Protein AF-A0A1B9LY28-F1 (afdb_monomer_lite)

Secondary structure (DSSP, 8-state):
-HHHHHHHHHHHHHHHHHHHHHHHHHTSGGGGSEE--SSEEGGGTGGGEEEETTEEEE-TTPPPPEEPPHHHHH---BT--S-B--SEEEEEEEEEETTEEEEEEEEEEE-GGG-EEEEEEEEEE-TT--EEEEEEEEEEE-SSEEEEEEEEE-TTSEEEEEEEEEE----TTS-------EEEEEEEEE-TTS-EEEEP-

pLDDT: mean 87.74, std 13.14, range [45.84, 98.62]

Foldseek 3Di:
DVVVVVVVVVVVVVVVVVVVVVVVVLVVPCVQEAEDADWDKPVVVPQQWDADPVGIDGHPPFGDKDFDDPQRQPADAAPCPQWHFDRIWTWYHWYDDLNKIKTKIWGQIQGPPRWTKTWIKIWIADPVRDTDHMHTQWIFTDDQKTKTWIWIQGNQQKIKIKIWIAGDDDPPPDDPPDRDIDIDIWMWGQDSSRDTHTDDD

Radius of gyration: 21.8 Å; chains: 1; bounding box: 73×35×61 Å

Sequence (201 aa):
MKFFERFIIICLLSLFNVTIAFSGNLNSDLRYYHQIKLPYSSNEMEKYYYWGEYGLYLSSNMPFPMRFSNKEFSFKPKLFEYLTKTTFYFPHCYFYHKDILYKGIIQMAIGENDEKVFTFQLNSYDHQKNLIDAILLYQIKGGEISYWNDFVIKTDGKILIKQYQKQNLFDPDEDPKDNKVYTTEIKYQMSSSGIFNQIKD

Structure (mmCIF, N/CA/C/O backbone):
data_AF-A0A1B9LY28-F1
#
_entry.id   AF-A0A1B9LY28-F1
#
loop_
_atom_site.group_PDB
_atom_site.id
_atom_site.type_symbol
_atom_site.label_atom_id
_atom_site.label_alt_id
_atom_site.label_comp_id
_atom_site.label_asym_id
_atom_site.label_entity_id
_atom_site.label_seq_id
_atom_site.pdbx_PDB_ins_code
_atom_site.Cartn_x
_atom_site.Cartn_y
_atom_site.Cartn_z
_atom_site.occupancy
_atom_site.B_iso_or_equiv
_atom_site.auth_seq_id
_atom_site.auth_comp_id
_atom_site.auth_asym_id
_atom_site.auth_atom_id
_atom_site.pdbx_PDB_model_num
ATOM 1 N N . MET A 1 1 ? -45.592 22.943 32.203 1.00 61.28 1 MET A N 1
ATOM 2 C CA . MET A 1 1 ? -44.592 21.879 32.465 1.00 61.28 1 MET A CA 1
ATOM 3 C C . MET A 1 1 ? -44.697 20.699 31.501 1.00 61.28 1 MET A C 1
ATOM 5 O O . MET A 1 1 ? -43.764 20.524 30.734 1.00 61.28 1 MET A O 1
ATOM 9 N N . LYS A 1 2 ? -45.825 19.971 31.422 1.00 63.44 2 LYS A N 1
ATOM 10 C CA . LYS A 1 2 ? -45.964 18.759 30.573 1.00 63.44 2 LYS A CA 1
ATOM 11 C C . LYS A 1 2 ? -45.603 18.918 29.084 1.00 63.44 2 LYS A C 1
ATOM 13 O O . LYS A 1 2 ? -45.128 17.976 28.462 1.00 63.44 2 LYS A O 1
ATOM 18 N N . PHE A 1 3 ? -45.842 20.092 28.496 1.00 67.38 3 PHE A N 1
ATOM 19 C CA . PHE A 1 3 ? -45.532 20.348 27.082 1.00 67.38 3 PHE A CA 1
ATOM 20 C C . PHE A 1 3 ? -44.023 20.498 26.829 1.00 67.38 3 PHE A C 1
ATOM 22 O O . PHE A 1 3 ? -43.515 20.038 25.813 1.00 67.38 3 PHE A O 1
ATOM 29 N N . PHE A 1 4 ? -43.305 21.087 27.789 1.00 72.69 4 PHE A N 1
ATOM 30 C CA . PHE A 1 4 ? -41.861 21.304 27.712 1.00 72.69 4 PHE A CA 1
ATOM 31 C C . PHE A 1 4 ? -41.098 19.985 27.902 1.00 72.69 4 PHE A C 1
ATOM 33 O O . PHE A 1 4 ? -40.178 19.689 27.150 1.00 72.69 4 PHE A O 1
ATOM 40 N N . GLU A 1 5 ? -41.557 19.133 28.825 1.00 73.25 5 GLU A N 1
ATOM 41 C CA . GLU A 1 5 ? -41.028 17.773 29.012 1.00 73.25 5 GLU A CA 1
ATOM 42 C C . GLU A 1 5 ? -41.210 16.909 27.757 1.00 73.25 5 GLU A C 1
ATOM 44 O O . GLU A 1 5 ? -40.270 16.252 27.316 1.00 73.25 5 GLU A O 1
ATOM 49 N N . ARG A 1 6 ? -42.392 16.954 27.122 1.00 79.62 6 ARG A N 1
ATOM 50 C CA . ARG A 1 6 ? -42.641 16.236 25.860 1.00 79.62 6 ARG A CA 1
ATOM 51 C C . ARG A 1 6 ? -41.752 16.737 24.722 1.00 79.62 6 ARG A C 1
ATOM 53 O O . ARG A 1 6 ? -41.260 15.922 23.950 1.00 79.62 6 ARG A O 1
ATOM 60 N N . PHE A 1 7 ? -41.516 18.045 24.639 1.00 80.81 7 PHE A N 1
ATOM 61 C CA . PHE A 1 7 ? -40.622 18.628 23.638 1.00 80.81 7 PHE A CA 1
ATOM 62 C C . PHE A 1 7 ? -39.165 18.182 23.842 1.00 80.81 7 PHE A C 1
ATOM 64 O O . PHE A 1 7 ? -38.515 17.763 22.889 1.00 80.81 7 PHE A O 1
ATOM 71 N N . ILE A 1 8 ? -38.678 18.171 25.089 1.00 81.06 8 ILE A N 1
ATOM 72 C CA . ILE A 1 8 ? -37.334 17.675 25.429 1.00 81.06 8 ILE A CA 1
ATOM 73 C C . ILE A 1 8 ? -37.185 16.191 25.070 1.00 81.06 8 ILE A C 1
ATOM 75 O O . ILE A 1 8 ? -36.178 15.809 24.476 1.00 81.06 8 ILE A O 1
ATOM 79 N N . ILE A 1 9 ? -38.188 15.361 25.374 1.00 81.25 9 ILE A N 1
ATOM 80 C CA . ILE A 1 9 ? -38.171 13.927 25.046 1.00 81.25 9 ILE A CA 1
ATOM 81 C C . ILE A 1 9 ? -38.099 13.710 23.528 1.00 81.25 9 ILE A C 1
ATOM 83 O O . ILE A 1 9 ? -37.310 12.888 23.067 1.00 81.25 9 ILE A O 1
ATOM 87 N N . ILE A 1 10 ? -38.866 14.470 22.739 1.00 79.88 10 ILE A N 1
ATOM 88 C CA . ILE A 1 10 ? -38.830 14.387 21.270 1.00 79.88 10 ILE A CA 1
ATOM 89 C C . ILE A 1 10 ? -37.458 14.820 20.734 1.00 79.88 10 ILE A C 1
ATOM 91 O O . ILE A 1 10 ? -36.888 14.122 19.894 1.00 79.88 10 ILE A O 1
ATOM 95 N N . CYS A 1 11 ? -36.888 15.913 21.252 1.00 77.25 11 CYS A N 1
ATOM 96 C CA . CYS A 1 11 ? -35.544 16.356 20.877 1.00 77.25 11 CYS A CA 1
ATOM 97 C C . CYS A 1 11 ? -34.485 15.292 21.200 1.00 77.25 11 CYS A C 1
ATOM 99 O O . CYS A 1 11 ? -33.679 14.958 20.333 1.00 77.25 11 CYS A O 1
ATOM 101 N N . LEU A 1 12 ? -34.520 14.691 22.392 1.00 79.06 12 LEU A N 1
ATOM 102 C CA . LEU A 1 12 ? -33.585 13.630 22.784 1.00 79.06 12 LEU A CA 1
ATOM 103 C C . LEU A 1 12 ? -33.724 12.378 21.907 1.00 79.06 12 LEU A C 1
ATOM 105 O O . LEU A 1 12 ? -32.714 11.843 21.457 1.00 79.06 12 LEU A O 1
ATOM 109 N N . LEU A 1 13 ? -34.951 11.947 21.596 1.00 78.56 13 LEU A N 1
ATOM 110 C CA . LEU A 1 13 ? -35.198 10.817 20.692 1.00 78.56 13 LEU A CA 1
ATOM 111 C C . LEU A 1 13 ? -34.712 11.104 19.264 1.00 78.56 13 LEU A C 1
ATOM 113 O O . LEU A 1 13 ? -34.155 10.221 18.611 1.00 78.56 13 LEU A O 1
ATOM 117 N N . SER A 1 14 ? -34.882 12.337 18.778 1.00 68.50 14 SER A N 1
ATOM 118 C CA . SER A 1 14 ? -34.379 12.742 17.461 1.00 68.50 14 SER A CA 1
ATOM 119 C C . SER A 1 14 ? -32.846 12.756 17.411 1.00 68.50 14 SER A C 1
ATOM 121 O O . SER A 1 14 ? -32.263 12.202 16.481 1.00 68.50 14 SER A O 1
ATOM 123 N N . LEU A 1 15 ? -32.184 13.278 18.449 1.00 69.88 15 LEU A N 1
ATOM 124 C CA . LEU A 1 15 ? -30.724 13.292 18.562 1.00 69.88 15 LEU A CA 1
ATOM 125 C C . LEU A 1 15 ? -30.155 11.872 18.658 1.00 69.88 15 LEU A C 1
ATOM 127 O O . LEU A 1 15 ? -29.172 11.558 17.986 1.00 69.88 15 LEU A O 1
ATOM 131 N N . PHE A 1 16 ? -30.807 10.988 19.418 1.00 66.62 16 PHE A N 1
ATOM 132 C CA . PHE A 1 16 ? -30.398 9.590 19.562 1.00 66.62 16 PHE A CA 1
ATOM 133 C C . PHE A 1 16 ? -30.484 8.825 18.232 1.00 66.62 16 PHE A C 1
ATOM 135 O O . PHE A 1 16 ? -29.536 8.138 17.848 1.00 66.62 16 PHE A O 1
ATOM 142 N N . ASN A 1 17 ? -31.564 9.018 17.466 1.00 64.19 17 ASN A N 1
ATOM 143 C CA . ASN A 1 17 ? -31.711 8.425 16.131 1.00 64.19 17 ASN A CA 1
ATOM 144 C C . ASN A 1 17 ? -30.660 8.938 15.139 1.00 64.19 17 ASN A C 1
ATOM 146 O O . ASN A 1 17 ? -30.119 8.152 14.361 1.00 64.19 17 ASN A O 1
ATOM 150 N N . VAL A 1 18 ? -30.314 10.227 15.196 1.00 59.41 18 VAL A N 1
ATOM 151 C CA . VAL A 1 18 ? -29.216 10.784 14.391 1.00 59.41 18 VAL A CA 1
ATOM 152 C C . VAL A 1 18 ? -27.888 10.125 14.774 1.00 59.41 18 VAL A C 1
ATOM 154 O O . VAL A 1 18 ? -27.130 9.724 13.894 1.00 59.41 18 VAL A O 1
ATOM 157 N N . THR A 1 19 ? -27.626 9.914 16.067 1.00 60.03 19 THR A N 1
ATOM 158 C CA . THR A 1 19 ? -26.370 9.285 16.519 1.00 60.03 19 THR A CA 1
ATOM 159 C C . THR A 1 19 ? -26.251 7.828 16.050 1.00 60.03 19 THR A C 1
ATOM 161 O O . THR A 1 19 ? -25.177 7.404 15.621 1.00 60.03 19 THR A O 1
ATOM 164 N N . ILE A 1 20 ? -27.356 7.072 16.067 1.00 60.53 20 ILE A N 1
ATOM 165 C CA . ILE A 1 20 ? -27.415 5.690 15.558 1.00 60.53 20 ILE A CA 1
ATOM 166 C C . ILE A 1 20 ? -27.247 5.649 14.034 1.00 60.53 20 ILE A C 1
ATOM 168 O O . ILE A 1 20 ? -26.517 4.804 13.518 1.00 60.53 20 ILE A O 1
ATOM 172 N N . ALA A 1 21 ? -27.872 6.570 13.299 1.00 52.84 21 ALA A N 1
ATOM 173 C CA . ALA A 1 21 ? -27.714 6.649 11.848 1.00 52.84 21 ALA A CA 1
ATOM 174 C C . ALA A 1 21 ? -26.257 6.953 11.449 1.00 52.84 21 ALA A C 1
ATOM 176 O O . ALA A 1 21 ? -25.726 6.328 10.529 1.00 52.84 21 ALA A O 1
ATOM 177 N N . PHE A 1 22 ? -25.576 7.843 12.179 1.00 51.44 22 PHE A N 1
ATOM 178 C CA . PHE A 1 22 ? -24.148 8.106 11.980 1.00 51.44 22 PHE A CA 1
ATOM 179 C C . PHE A 1 22 ? -23.269 6.895 12.343 1.00 51.44 22 PHE A C 1
ATOM 181 O O . PHE A 1 22 ? -22.340 6.582 11.597 1.00 51.44 22 PHE A O 1
ATOM 188 N N . SER A 1 23 ? -23.568 6.167 13.427 1.00 47.44 23 SER A N 1
ATOM 189 C CA . SER A 1 23 ? -22.780 4.987 13.827 1.00 47.44 23 SER A CA 1
ATOM 190 C C . SER A 1 23 ? -22.951 3.796 12.871 1.00 47.44 23 SER A C 1
ATOM 192 O O . SER A 1 23 ? -21.970 3.115 12.557 1.00 47.44 23 SER A O 1
ATOM 194 N N . GLY A 1 24 ? -24.158 3.591 12.330 1.00 46.00 24 GLY A N 1
ATOM 195 C CA . GLY A 1 24 ? -24.443 2.576 11.311 1.00 46.00 24 GLY A CA 1
ATOM 196 C C . GLY A 1 24 ? -23.741 2.852 9.978 1.00 46.00 24 GLY A C 1
ATOM 197 O O . GLY A 1 24 ? -23.232 1.928 9.341 1.00 46.00 24 GLY A O 1
ATOM 198 N N . ASN A 1 25 ? -23.623 4.125 9.590 1.00 49.53 25 ASN A N 1
ATOM 199 C CA . ASN A 1 25 ? -22.933 4.524 8.361 1.00 49.53 25 ASN A CA 1
ATOM 200 C C . ASN A 1 25 ? -21.408 4.310 8.454 1.00 49.53 25 ASN A C 1
ATOM 202 O O . ASN A 1 25 ? -20.761 3.954 7.474 1.00 49.53 25 ASN A O 1
ATOM 206 N N . LEU A 1 26 ? -20.828 4.407 9.653 1.00 45.84 26 LEU A N 1
ATOM 207 C CA . LEU A 1 26 ? -19.396 4.190 9.887 1.00 45.84 26 LEU A CA 1
ATOM 208 C C . LEU A 1 26 ? -18.958 2.727 9.683 1.00 45.84 26 LEU A C 1
ATOM 210 O O . LEU A 1 26 ? -17.798 2.485 9.350 1.00 45.84 26 LEU A O 1
ATOM 214 N N . ASN A 1 27 ? -19.816 1.724 9.915 1.00 52.06 27 ASN A N 1
ATOM 215 C CA . ASN A 1 27 ? -19.517 0.309 9.596 1.00 52.06 27 ASN A CA 1
ATOM 216 C C . ASN A 1 27 ? -19.742 -0.031 8.113 1.00 52.06 27 ASN A C 1
ATOM 218 O O . ASN A 1 27 ? -19.401 -1.134 7.688 1.00 52.06 27 ASN A O 1
ATOM 222 N N . SER A 1 28 ? -20.291 0.898 7.324 1.00 64.25 28 SER A N 1
ATOM 223 C CA . SER A 1 28 ? -20.685 0.627 5.944 1.00 64.25 28 SER A CA 1
ATOM 224 C C . SER A 1 28 ? -19.498 0.457 4.993 1.00 64.25 28 SER A C 1
ATOM 226 O O . SER A 1 28 ? -19.593 -0.355 4.082 1.00 64.25 28 SER A O 1
ATOM 228 N N . ASP A 1 29 ? -18.362 1.119 5.225 1.00 78.25 29 ASP A N 1
ATOM 229 C CA . ASP A 1 29 ? -17.259 1.110 4.253 1.00 78.25 29 ASP A CA 1
ATOM 230 C C . ASP A 1 29 ? -16.500 -0.217 4.181 1.00 78.25 29 ASP A C 1
ATOM 232 O O . ASP A 1 29 ? -15.981 -0.567 3.125 1.00 78.25 29 ASP A O 1
ATOM 236 N N . LEU A 1 30 ? -16.450 -0.997 5.269 1.00 88.88 30 LEU A N 1
ATOM 237 C CA . LEU A 1 30 ? -15.750 -2.290 5.262 1.00 88.88 30 LEU A CA 1
ATOM 238 C C . LEU A 1 30 ? -16.388 -3.304 4.307 1.00 88.88 30 LEU A C 1
ATOM 240 O O . LEU A 1 30 ? -15.700 -4.220 3.869 1.00 88.88 30 LEU A O 1
ATOM 244 N N . ARG A 1 31 ? -17.656 -3.115 3.915 1.00 90.12 31 ARG A N 1
ATOM 245 C CA . ARG A 1 31 ? -18.340 -3.990 2.949 1.00 90.12 31 ARG A CA 1
ATOM 246 C C . ARG A 1 31 ? -17.692 -3.994 1.563 1.00 90.12 31 ARG A C 1
ATOM 248 O O . ARG A 1 31 ? -17.945 -4.908 0.789 1.00 90.12 31 ARG A O 1
ATOM 255 N N . TYR A 1 32 ? -16.901 -2.968 1.246 1.00 91.38 32 TYR A N 1
ATOM 256 C CA . TYR A 1 32 ? -16.176 -2.871 -0.020 1.00 91.38 32 TYR A CA 1
ATOM 257 C C . TYR A 1 32 ? -14.801 -3.547 0.025 1.00 91.38 32 TYR A C 1
ATOM 259 O O . TYR A 1 32 ? -14.161 -3.676 -1.011 1.00 91.38 32 TYR A O 1
ATOM 267 N N . TYR A 1 33 ? -14.338 -3.973 1.203 1.00 94.81 33 TYR A N 1
ATOM 268 C CA . TYR A 1 33 ? -13.027 -4.585 1.393 1.00 94.81 33 TYR A CA 1
ATOM 269 C C . TYR A 1 33 ? -13.160 -6.083 1.665 1.00 94.81 33 TYR A C 1
ATOM 271 O O . TYR A 1 33 ? -14.097 -6.535 2.323 1.00 94.81 33 TYR A O 1
ATOM 279 N N . HIS A 1 34 ? -12.165 -6.858 1.241 1.00 94.69 34 HIS A N 1
ATOM 280 C CA . HIS A 1 34 ? -12.081 -8.268 1.599 1.00 94.69 34 HIS A CA 1
ATOM 281 C C . HIS A 1 34 ? -11.349 -8.463 2.935 1.00 94.69 34 HIS A C 1
ATOM 283 O O . HIS A 1 34 ? -10.231 -7.976 3.116 1.00 94.69 34 HIS A O 1
ATOM 289 N N . GLN A 1 35 ? -11.949 -9.192 3.877 1.00 96.75 35 GLN A N 1
ATOM 290 C CA . GLN A 1 35 ? -11.252 -9.536 5.114 1.00 96.75 35 GLN A CA 1
ATOM 291 C C . GLN A 1 35 ? -10.179 -10.587 4.840 1.00 96.75 35 GLN A C 1
ATOM 293 O O . GLN A 1 35 ? -10.484 -11.657 4.319 1.00 96.75 35 GLN A O 1
ATOM 298 N N . ILE A 1 36 ? -8.944 -10.322 5.257 1.00 97.56 36 ILE A N 1
ATOM 299 C CA . ILE A 1 36 ? -7.828 -11.261 5.101 1.00 97.56 36 ILE A CA 1
ATOM 300 C C . ILE A 1 36 ? -7.298 -11.745 6.452 1.00 97.56 36 ILE A C 1
ATOM 302 O O . ILE A 1 36 ? -7.553 -11.155 7.505 1.00 97.56 36 ILE A O 1
ATOM 306 N N . LYS A 1 37 ? -6.509 -12.819 6.406 1.00 96.94 37 LYS A N 1
ATOM 307 C CA . LYS A 1 37 ? -5.651 -13.262 7.509 1.00 96.94 37 LYS A CA 1
ATOM 308 C C . LYS A 1 37 ? -4.194 -12.995 7.143 1.00 96.94 37 LYS A C 1
ATOM 310 O O . LYS A 1 37 ? -3.841 -13.014 5.970 1.00 96.94 37 LYS A O 1
ATOM 315 N N . LEU A 1 38 ? -3.363 -12.762 8.154 1.00 97.31 38 LEU A N 1
ATOM 316 C CA . LEU A 1 38 ? -1.913 -12.695 7.986 1.00 97.31 38 LEU A CA 1
ATOM 317 C C . LEU A 1 38 ? -1.323 -14.122 8.006 1.00 97.31 38 LEU A C 1
ATOM 319 O O . LEU A 1 38 ? -1.867 -14.977 8.711 1.00 97.31 38 LEU A O 1
ATOM 323 N N . PRO A 1 39 ? -0.211 -14.391 7.298 1.00 98.12 39 PRO A N 1
ATOM 324 C CA . PRO A 1 39 ? 0.582 -13.443 6.519 1.00 98.12 39 PRO A CA 1
ATOM 325 C C . PRO A 1 39 ? -0.080 -13.039 5.195 1.00 98.12 39 PRO A C 1
ATOM 327 O O . PRO A 1 39 ? -0.930 -13.748 4.671 1.00 98.12 39 PRO A O 1
ATOM 330 N N . TYR A 1 40 ? 0.330 -11.891 4.663 1.00 98.31 40 TYR A N 1
ATOM 331 C CA . TYR A 1 40 ? -0.197 -11.325 3.421 1.00 98.31 40 TYR A CA 1
ATOM 332 C C . TYR A 1 40 ? 0.939 -10.718 2.589 1.00 98.31 40 TYR A C 1
ATOM 334 O O . TYR A 1 40 ? 1.861 -10.150 3.172 1.00 98.31 40 TYR A O 1
ATOM 342 N N . SER A 1 41 ? 0.913 -10.849 1.258 1.00 98.06 41 SER A N 1
ATOM 343 C CA . SER A 1 41 ? 2.084 -10.545 0.413 1.00 98.06 41 SER A CA 1
ATOM 344 C C . SER A 1 41 ? 1.756 -9.907 -0.938 1.00 98.06 41 SER A C 1
ATOM 346 O O . SER A 1 41 ? 0.590 -9.856 -1.338 1.00 98.06 41 SER A O 1
ATOM 348 N N . SER A 1 42 ? 2.798 -9.445 -1.637 1.00 97.12 42 SER A N 1
ATOM 349 C CA . SER A 1 42 ? 2.719 -8.849 -2.977 1.00 97.12 42 SER A CA 1
ATOM 350 C C . SER A 1 42 ? 2.125 -9.767 -4.043 1.00 97.12 42 SER A C 1
ATOM 352 O O . SER A 1 42 ? 1.504 -9.249 -4.966 1.00 97.12 42 SER A O 1
ATOM 354 N N . ASN A 1 43 ? 2.203 -11.093 -3.894 1.00 96.31 43 ASN A N 1
ATOM 355 C CA . ASN A 1 43 ? 1.635 -12.049 -4.858 1.00 96.31 43 ASN A CA 1
ATOM 356 C C . ASN A 1 43 ? 0.133 -11.817 -5.112 1.00 96.31 43 ASN A C 1
ATOM 358 O O . ASN A 1 43 ? -0.386 -12.085 -6.190 1.00 96.31 43 ASN A O 1
ATOM 362 N N . GLU A 1 44 ? -0.581 -11.269 -4.127 1.00 95.50 44 GLU A N 1
ATOM 363 C CA . GLU A 1 44 ? -2.008 -10.958 -4.244 1.00 95.50 44 GLU A CA 1
ATOM 364 C C . GLU A 1 44 ? -2.301 -9.769 -5.173 1.00 95.50 44 GLU A C 1
ATOM 366 O O . GLU A 1 44 ? -3.457 -9.551 -5.547 1.00 95.50 44 GLU A O 1
ATOM 371 N N . MET A 1 45 ? -1.274 -8.988 -5.525 1.00 95.38 45 MET A N 1
ATOM 372 C CA . MET A 1 45 ? -1.374 -7.787 -6.357 1.00 95.38 45 MET A CA 1
ATOM 373 C C . MET A 1 45 ? -1.275 -8.076 -7.853 1.00 95.38 45 MET A C 1
ATOM 375 O O . MET A 1 45 ? -1.854 -7.331 -8.639 1.00 95.38 45 MET A O 1
ATOM 379 N N . GLU A 1 46 ? -0.583 -9.143 -8.255 1.00 92.00 46 GLU A N 1
ATOM 380 C CA . GLU A 1 46 ? -0.224 -9.410 -9.660 1.00 92.00 46 GLU A CA 1
ATOM 381 C C . GLU A 1 46 ? -1.435 -9.491 -10.594 1.00 92.00 46 GLU A C 1
ATOM 383 O O . GLU A 1 46 ? -1.379 -9.068 -11.742 1.00 92.00 46 GLU A O 1
ATOM 388 N N . LYS A 1 47 ? -2.577 -9.961 -10.086 1.00 94.06 47 LYS A N 1
ATOM 389 C CA . LYS A 1 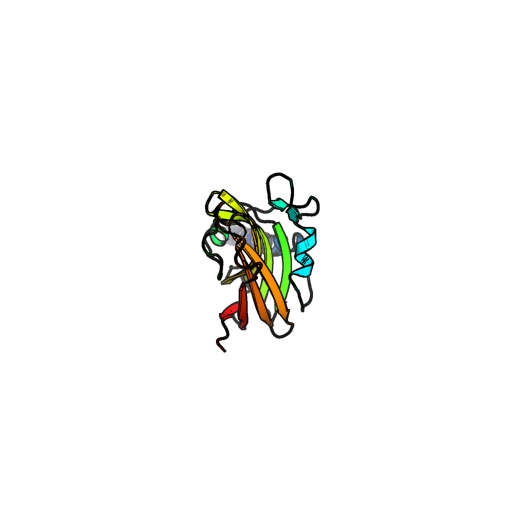47 ? -3.817 -10.069 -10.865 1.00 94.06 47 LYS A CA 1
ATOM 390 C C . LYS A 1 47 ? -4.457 -8.722 -11.219 1.00 94.06 47 LYS A C 1
ATOM 392 O O . LYS A 1 47 ? -5.362 -8.702 -12.052 1.00 94.06 47 LYS A O 1
ATOM 397 N N . TYR A 1 48 ? -4.060 -7.629 -10.568 1.00 96.00 48 TYR A N 1
ATOM 398 C CA . TYR A 1 48 ? -4.748 -6.334 -10.628 1.00 96.00 48 TYR A CA 1
ATOM 399 C C . TYR A 1 48 ? -4.139 -5.331 -11.606 1.00 96.00 48 TYR A C 1
ATOM 401 O O . TYR A 1 48 ? -4.707 -4.255 -11.811 1.00 96.00 48 TYR A O 1
ATOM 409 N N . TYR A 1 49 ? -3.028 -5.675 -12.246 1.00 95.31 49 TYR A N 1
ATOM 410 C CA . TYR A 1 49 ? -2.416 -4.849 -13.276 1.00 95.31 49 TYR A CA 1
ATOM 411 C C . TYR A 1 49 ? -1.919 -5.704 -14.436 1.00 95.31 49 TYR A C 1
ATOM 413 O O . TYR A 1 49 ? -1.779 -6.918 -14.325 1.00 95.31 49 TYR A O 1
ATOM 421 N N . TYR A 1 50 ? -1.659 -5.057 -15.564 1.00 94.88 50 TYR A N 1
ATOM 422 C CA . TYR A 1 50 ? -0.976 -5.673 -16.694 1.00 94.88 50 TYR A CA 1
ATOM 423 C C . TYR A 1 50 ? -0.215 -4.616 -17.495 1.00 94.88 50 TYR A C 1
ATOM 425 O O . TYR A 1 50 ? -0.532 -3.423 -17.446 1.00 94.88 50 TYR A O 1
ATOM 433 N N . TRP A 1 51 ? 0.787 -5.072 -18.242 1.00 92.69 51 TRP A N 1
ATOM 434 C CA . TRP A 1 51 ? 1.531 -4.258 -19.196 1.00 92.69 51 TRP A CA 1
ATOM 435 C C . TRP A 1 51 ? 0.868 -4.350 -20.569 1.00 92.69 51 TRP A C 1
ATOM 437 O O . TRP A 1 51 ? 0.730 -5.440 -21.123 1.00 92.69 51 TRP A O 1
ATOM 447 N N . GLY A 1 52 ? 0.420 -3.212 -21.090 1.00 90.06 52 GLY A N 1
ATOM 448 C CA . GLY A 1 52 ? -0.085 -3.064 -22.451 1.00 90.06 52 GLY A CA 1
ATOM 449 C C . GLY A 1 52 ? 0.906 -2.312 -23.339 1.00 90.06 52 GLY A C 1
ATOM 450 O O . GLY A 1 52 ? 1.983 -1.920 -22.896 1.00 90.06 52 GLY A O 1
ATOM 451 N N . GLU A 1 53 ? 0.507 -2.065 -24.587 1.00 86.88 53 GLU A N 1
ATOM 452 C CA . GLU A 1 53 ? 1.329 -1.367 -25.589 1.00 86.88 53 GLU A CA 1
ATOM 453 C C . GLU A 1 53 ? 1.807 0.015 -25.114 1.00 86.88 53 GLU A C 1
ATOM 455 O O . GLU A 1 53 ? 2.960 0.371 -25.332 1.00 86.88 53 GLU A O 1
ATOM 460 N N . TYR A 1 54 ? 0.956 0.763 -24.398 1.00 83.62 54 TYR A N 1
ATOM 461 C CA . TYR A 1 54 ? 1.276 2.108 -23.897 1.00 83.62 54 TYR A CA 1
ATOM 462 C C . TYR A 1 54 ? 1.498 2.156 -22.378 1.00 83.62 54 TYR A C 1
ATOM 464 O O . TYR A 1 54 ? 1.194 3.156 -21.722 1.00 83.62 54 TYR A O 1
ATOM 472 N N . GLY A 1 55 ? 2.007 1.066 -21.799 1.00 87.69 55 GLY A N 1
ATOM 473 C CA . GLY A 1 55 ? 2.473 1.030 -20.412 1.00 87.69 55 GLY A CA 1
ATOM 474 C C . GLY A 1 55 ? 1.553 0.278 -19.455 1.00 87.69 55 GLY A C 1
ATOM 475 O O . GLY A 1 55 ? 0.996 -0.765 -19.792 1.00 87.69 55 GLY A O 1
ATOM 476 N N . LEU A 1 56 ? 1.454 0.769 -18.220 1.00 93.50 56 LEU A N 1
ATOM 477 C CA . LEU A 1 56 ? 0.804 0.064 -17.118 1.00 93.50 56 LEU A CA 1
ATOM 478 C C . LEU A 1 56 ? -0.697 0.367 -17.040 1.00 93.50 56 LEU A C 1
ATOM 480 O O . LEU A 1 56 ? -1.123 1.527 -17.081 1.00 93.50 56 LEU A O 1
ATOM 484 N N . TYR A 1 57 ? -1.503 -0.679 -16.869 1.00 93.38 57 TYR A N 1
ATOM 485 C CA . TYR A 1 57 ? -2.958 -0.584 -16.784 1.00 93.38 57 TYR A CA 1
ATOM 486 C C . TYR A 1 57 ? -3.511 -1.362 -15.599 1.00 93.38 57 TYR A C 1
ATOM 488 O O . TYR A 1 57 ? -2.910 -2.321 -15.122 1.00 93.38 57 TYR A O 1
ATOM 496 N N . LEU A 1 58 ? -4.695 -0.946 -15.150 1.00 94.19 58 LEU A N 1
ATOM 497 C CA . LEU A 1 58 ? -5.491 -1.688 -14.182 1.00 94.19 58 LEU A CA 1
ATOM 498 C C . LEU A 1 58 ? -6.241 -2.824 -14.873 1.00 94.19 58 LEU A C 1
ATOM 500 O O . LEU A 1 58 ? -6.822 -2.637 -15.943 1.00 94.19 58 LEU A O 1
ATOM 504 N N . SER A 1 59 ? -6.253 -3.986 -14.233 1.00 93.50 59 SER A N 1
ATOM 505 C CA . SER A 1 59 ? -6.999 -5.155 -14.690 1.00 93.50 59 SER A CA 1
ATOM 506 C C . SER A 1 59 ? -8.513 -4.958 -14.542 1.00 93.50 59 SER A C 1
ATOM 508 O O . SER A 1 59 ? -8.994 -4.161 -13.735 1.00 93.50 59 SER A O 1
ATOM 510 N N . SER A 1 60 ? -9.293 -5.707 -15.318 1.00 90.19 60 SER A N 1
ATOM 511 C CA . SER A 1 60 ? -10.762 -5.665 -15.277 1.00 90.19 60 SER A CA 1
ATOM 512 C C . SER A 1 60 ? -11.358 -6.277 -14.004 1.00 90.19 60 SER A C 1
ATOM 514 O O . SER A 1 60 ? -12.534 -6.073 -13.720 1.00 90.19 60 SER A O 1
ATOM 516 N N . ASN A 1 61 ? -10.557 -7.003 -13.222 1.00 88.62 61 ASN A N 1
ATOM 517 C CA . ASN A 1 61 ? -10.955 -7.608 -11.948 1.00 88.62 61 ASN A CA 1
ATOM 518 C C . ASN A 1 61 ? -10.839 -6.656 -10.743 1.00 88.62 61 ASN A C 1
ATOM 520 O O . ASN A 1 61 ? -10.992 -7.096 -9.602 1.00 88.62 61 ASN A O 1
ATOM 524 N N . MET A 1 62 ? -10.544 -5.376 -10.978 1.00 90.88 62 MET A N 1
ATOM 525 C CA . MET A 1 62 ? -10.462 -4.378 -9.919 1.00 90.88 62 MET A CA 1
ATOM 526 C C . MET A 1 62 ? -11.812 -4.202 -9.203 1.00 90.88 62 MET A C 1
ATOM 528 O O . MET A 1 62 ? -12.868 -4.257 -9.840 1.00 90.88 62 MET A O 1
ATOM 532 N N . PRO A 1 63 ? -11.801 -3.956 -7.882 1.00 90.06 63 PRO A N 1
ATOM 533 C CA . PRO A 1 63 ? -13.018 -3.665 -7.134 1.00 90.06 63 PRO A CA 1
ATOM 534 C C . PRO A 1 63 ? -13.626 -2.322 -7.568 1.00 90.06 63 PRO A C 1
ATOM 536 O O . PRO A 1 63 ? -13.038 -1.565 -8.338 1.00 90.06 63 PRO A O 1
ATOM 539 N N . PHE A 1 64 ? -14.824 -1.998 -7.082 1.00 90.88 64 PHE A N 1
ATOM 540 C CA . PHE A 1 64 ? -15.440 -0.710 -7.402 1.00 90.88 64 PHE A CA 1
ATOM 541 C C . PHE A 1 64 ? -14.616 0.449 -6.803 1.00 90.88 64 PHE A C 1
ATOM 543 O O . PHE A 1 64 ? -14.302 0.404 -5.608 1.00 90.88 64 PHE A O 1
ATOM 550 N N . PRO A 1 65 ? -14.261 1.489 -7.583 1.00 94.31 65 PRO A N 1
ATOM 551 C CA . PRO A 1 65 ? -13.457 2.592 -7.075 1.00 94.31 65 PRO A CA 1
ATOM 552 C C . PRO A 1 65 ? -14.239 3.446 -6.074 1.00 94.31 65 PRO A C 1
ATOM 554 O O . PRO A 1 65 ? -15.404 3.787 -6.276 1.00 94.31 65 PRO A O 1
ATOM 557 N N . MET A 1 66 ? -13.560 3.862 -5.012 1.00 93.69 66 MET A N 1
ATOM 558 C CA . MET A 1 66 ? -14.045 4.826 -4.031 1.00 93.69 66 MET A CA 1
ATOM 559 C C . MET A 1 66 ? -13.260 6.131 -4.133 1.00 93.69 66 MET A C 1
ATOM 561 O O . MET A 1 66 ? -12.131 6.174 -4.620 1.00 93.69 66 MET A O 1
ATOM 565 N N . ARG A 1 67 ? -13.867 7.223 -3.669 1.00 92.69 67 ARG A N 1
ATOM 566 C CA . ARG A 1 67 ? -13.220 8.534 -3.601 1.00 92.69 67 ARG A CA 1
ATOM 567 C C . ARG A 1 67 ? -12.586 8.726 -2.231 1.00 92.69 67 ARG A C 1
ATOM 569 O O . ARG A 1 67 ? -13.210 8.412 -1.220 1.00 92.69 67 ARG A O 1
ATOM 576 N N . PHE A 1 68 ? -11.385 9.293 -2.191 1.00 90.25 68 PHE A N 1
ATOM 577 C CA . PHE A 1 68 ? -10.804 9.729 -0.925 1.00 90.25 68 PHE A CA 1
ATOM 578 C C . PHE A 1 68 ? -11.649 10.810 -0.255 1.00 90.25 68 PHE A C 1
ATOM 580 O O . PHE A 1 68 ? -12.116 11.748 -0.907 1.00 90.25 68 PHE A O 1
ATOM 587 N N . SER A 1 69 ? -11.766 10.731 1.070 1.00 89.69 69 SER A N 1
ATOM 588 C CA . SER A 1 69 ? -12.099 11.916 1.857 1.00 89.69 69 SER A CA 1
ATOM 589 C C . SER A 1 69 ? -10.952 12.934 1.788 1.00 89.69 69 SER A C 1
ATOM 591 O O . SER A 1 69 ? -9.795 12.567 1.584 1.00 89.69 69 SER A O 1
ATOM 593 N N . ASN A 1 70 ? -11.238 14.219 2.021 1.00 87.81 70 ASN A N 1
ATOM 594 C CA . ASN A 1 70 ? -10.196 15.257 2.022 1.00 87.81 70 ASN A CA 1
ATOM 595 C C . ASN A 1 70 ? -9.061 14.941 3.014 1.00 87.81 70 ASN A C 1
ATOM 597 O O . ASN A 1 70 ? -7.895 15.174 2.715 1.00 87.81 70 ASN A O 1
ATOM 601 N N . LYS A 1 71 ? -9.394 14.369 4.181 1.00 86.94 71 LYS A N 1
ATOM 602 C CA . LYS A 1 71 ? -8.414 13.990 5.208 1.00 86.94 71 LYS A CA 1
ATOM 603 C C . LYS A 1 71 ? -7.497 12.859 4.731 1.00 86.94 71 LYS A C 1
ATOM 605 O O . LYS A 1 71 ? -6.286 12.952 4.900 1.00 86.94 71 LYS A O 1
ATOM 610 N N . GLU A 1 72 ? -8.054 11.814 4.120 1.00 89.81 72 GLU A N 1
ATOM 611 C CA . GLU A 1 72 ? -7.266 10.687 3.595 1.00 89.81 72 GLU A CA 1
ATOM 612 C C . GLU A 1 72 ? -6.443 11.076 2.364 1.00 89.81 72 GLU A C 1
ATOM 614 O O . GLU A 1 72 ? -5.314 10.606 2.197 1.00 89.81 72 GLU A O 1
ATOM 619 N N . PHE A 1 73 ? -6.982 11.955 1.514 1.00 90.50 73 PHE A N 1
ATOM 620 C CA . PHE A 1 73 ? -6.276 12.451 0.337 1.00 90.50 73 PHE A CA 1
ATOM 621 C C . PHE A 1 73 ? -5.001 13.200 0.744 1.00 90.50 73 PHE A C 1
ATOM 623 O O . PHE A 1 73 ? -3.915 12.847 0.281 1.00 90.50 73 PHE A O 1
ATOM 630 N N . SER A 1 74 ? -5.110 14.137 1.691 1.00 89.69 74 SER A N 1
ATOM 631 C CA . SER A 1 74 ? -3.989 14.960 2.167 1.00 89.69 74 SER A CA 1
ATOM 632 C C . SER A 1 74 ? -2.945 14.207 3.000 1.00 89.69 74 SER A C 1
ATOM 634 O O . SER A 1 74 ? -1.853 14.725 3.223 1.00 89.69 74 SER A O 1
ATOM 636 N N . PHE A 1 75 ? -3.247 13.001 3.486 1.00 91.62 75 PHE A N 1
ATOM 637 C CA . PHE A 1 75 ? -2.314 12.234 4.311 1.00 91.62 75 PHE A CA 1
ATOM 638 C C . PHE A 1 75 ? -1.156 11.681 3.469 1.00 91.62 75 PHE A C 1
ATOM 640 O O . PHE A 1 75 ? -1.391 10.838 2.607 1.00 91.62 75 PHE A O 1
ATOM 647 N N . LYS A 1 76 ? 0.096 12.088 3.707 1.00 92.19 76 LYS A N 1
ATOM 648 C CA . LYS A 1 76 ? 1.250 11.568 2.951 1.00 92.19 76 LYS A CA 1
ATOM 649 C C . LYS A 1 76 ? 1.704 10.206 3.507 1.00 92.19 76 LYS A C 1
ATOM 651 O O . LYS A 1 76 ? 2.173 10.167 4.643 1.00 92.19 76 LYS A O 1
ATOM 656 N N . PRO A 1 77 ? 1.597 9.101 2.746 1.00 95.06 77 PRO A N 1
ATOM 657 C CA . PRO A 1 77 ? 2.067 7.800 3.208 1.00 95.06 77 PRO A CA 1
ATOM 658 C C . PRO A 1 77 ? 3.596 7.753 3.284 1.00 95.06 77 PRO A C 1
ATOM 660 O O . PRO A 1 77 ? 4.300 8.408 2.512 1.00 95.06 77 PRO A O 1
ATOM 663 N N . LYS A 1 78 ? 4.119 6.922 4.182 1.00 96.75 78 LYS A N 1
ATOM 664 C CA . LYS A 1 78 ? 5.538 6.552 4.211 1.00 96.75 78 LYS A CA 1
ATOM 665 C C . LYS A 1 78 ? 5.915 5.843 2.915 1.00 96.75 78 LYS A C 1
ATOM 667 O O . LYS A 1 78 ? 5.104 5.094 2.373 1.00 96.75 78 LYS A O 1
ATOM 672 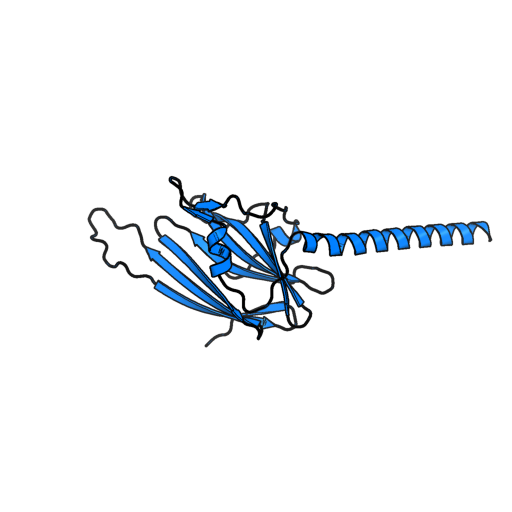N N . LEU A 1 79 ? 7.146 6.067 2.453 1.00 94.25 79 LEU A N 1
ATOM 673 C CA . LEU A 1 79 ? 7.679 5.533 1.191 1.00 94.25 79 LEU A CA 1
ATOM 674 C C . LEU A 1 79 ? 6.920 5.997 -0.070 1.00 94.25 79 LEU A C 1
ATOM 676 O O . LEU A 1 79 ? 7.114 5.436 -1.141 1.00 94.25 79 LEU A O 1
ATOM 680 N N . PHE A 1 80 ? 6.065 7.020 0.039 1.00 90.31 80 PHE A N 1
ATOM 681 C CA . PHE A 1 80 ? 5.354 7.628 -1.089 1.00 90.31 80 PHE A CA 1
ATOM 682 C C . PHE A 1 80 ? 6.125 8.859 -1.588 1.00 90.31 80 PHE A C 1
ATOM 684 O O . PHE A 1 80 ? 5.746 10.010 -1.341 1.00 90.31 80 PHE A O 1
ATOM 691 N N . GLU A 1 81 ? 7.277 8.608 -2.202 1.00 86.81 81 GLU A N 1
ATOM 692 C CA . GLU A 1 81 ? 8.178 9.637 -2.726 1.00 86.81 81 GLU A CA 1
ATOM 693 C C . GLU A 1 81 ? 8.011 9.775 -4.238 1.00 86.81 81 GLU A C 1
ATOM 695 O O . GLU A 1 81 ? 7.855 8.774 -4.926 1.00 86.81 81 GLU A O 1
ATOM 700 N N . TYR A 1 82 ? 8.035 11.014 -4.743 1.00 84.00 82 TYR A N 1
ATOM 701 C CA . TYR A 1 82 ? 7.917 11.327 -6.178 1.00 84.00 82 TYR A CA 1
ATOM 702 C C . TYR A 1 82 ? 6.645 10.785 -6.853 1.00 84.00 82 TYR A C 1
ATOM 704 O O . TYR A 1 82 ? 6.611 10.559 -8.058 1.00 84.00 82 TYR A O 1
ATOM 712 N N . LEU A 1 83 ? 5.582 10.591 -6.067 1.00 89.00 83 LEU A N 1
ATOM 713 C CA . LEU A 1 83 ? 4.277 10.140 -6.535 1.00 89.00 83 LEU A CA 1
ATOM 714 C C . LEU A 1 83 ? 3.192 11.155 -6.171 1.00 89.00 83 LEU A C 1
ATOM 716 O O . LEU A 1 83 ? 3.187 11.734 -5.080 1.00 89.00 83 LEU A O 1
ATOM 720 N N . THR A 1 84 ? 2.219 11.299 -7.063 1.00 90.12 84 THR A N 1
ATOM 721 C CA . THR A 1 84 ? 0.991 12.067 -6.864 1.00 90.12 84 THR A CA 1
ATOM 722 C C . THR A 1 84 ? -0.196 11.112 -6.792 1.00 90.12 84 THR A C 1
ATOM 724 O O . THR A 1 84 ? -0.362 10.230 -7.636 1.00 90.12 84 THR A O 1
ATOM 727 N N . LYS A 1 85 ? -1.042 11.276 -5.767 1.00 87.38 85 LYS A N 1
ATOM 728 C CA . LYS A 1 85 ? -2.259 10.469 -5.606 1.00 87.38 85 LYS A CA 1
ATOM 729 C C . LYS A 1 85 ? -3.325 10.845 -6.625 1.00 87.38 85 LYS A C 1
ATOM 731 O O . LYS A 1 85 ? -3.556 12.023 -6.896 1.00 87.38 85 LYS A O 1
ATOM 736 N N . THR A 1 86 ? -4.086 9.847 -7.056 1.00 89.88 86 THR A N 1
ATOM 737 C CA . THR A 1 86 ? -5.364 10.063 -7.734 1.00 89.88 86 THR A CA 1
ATOM 738 C C . THR A 1 86 ? -6.491 10.320 -6.746 1.00 89.88 86 THR A C 1
ATOM 740 O O . THR A 1 86 ? -6.450 9.920 -5.585 1.00 89.88 86 THR A O 1
ATOM 743 N N . THR A 1 87 ? -7.555 10.968 -7.218 1.00 89.62 87 THR A N 1
ATOM 744 C CA . THR A 1 87 ? -8.758 11.239 -6.413 1.00 89.62 87 THR A CA 1
ATOM 745 C C . THR A 1 87 ? -9.497 9.964 -5.988 1.00 89.62 87 THR A C 1
ATOM 747 O O . THR A 1 87 ? -10.222 9.971 -4.989 1.00 89.62 87 THR A O 1
ATOM 750 N N . PHE A 1 88 ? -9.307 8.876 -6.737 1.00 93.44 88 PHE A N 1
ATOM 751 C CA . PHE A 1 88 ? -9.918 7.579 -6.486 1.00 93.44 88 PHE A CA 1
ATOM 752 C C . PHE A 1 88 ? -8.894 6.552 -6.016 1.00 93.44 88 PHE A C 1
ATOM 754 O O . PHE A 1 88 ? -7.718 6.611 -6.384 1.00 93.44 88 PHE A O 1
ATOM 761 N N . TYR A 1 89 ? -9.384 5.590 -5.246 1.00 95.62 89 TYR A N 1
ATOM 762 C CA . TYR A 1 89 ? -8.684 4.378 -4.854 1.00 95.62 89 TYR A CA 1
ATOM 763 C C . TYR A 1 89 ? -9.616 3.179 -4.973 1.00 95.62 89 TYR A C 1
ATOM 765 O O . TYR A 1 89 ? -10.833 3.308 -5.074 1.00 95.62 89 TYR A O 1
ATOM 773 N N . PHE A 1 90 ? -9.030 1.998 -4.918 1.00 96.88 90 PHE A N 1
ATOM 774 C CA . PHE A 1 90 ? -9.712 0.726 -5.029 1.00 96.88 90 PHE A CA 1
ATOM 775 C C . PHE A 1 90 ? -9.594 -0.005 -3.686 1.00 96.88 90 PHE A C 1
ATOM 777 O O . PHE A 1 90 ? -8.485 -0.389 -3.298 1.00 96.88 90 PHE A O 1
ATOM 784 N N . PRO A 1 91 ? -10.695 -0.140 -2.926 1.00 96.75 91 PRO A N 1
ATOM 785 C CA . PRO A 1 91 ? -10.722 -0.895 -1.676 1.00 96.75 91 PRO A CA 1
ATOM 786 C C . PRO A 1 91 ? -10.297 -2.339 -1.920 1.00 96.75 91 PRO A C 1
ATOM 788 O O . PRO A 1 91 ? -10.932 -3.021 -2.714 1.00 96.75 91 PRO A O 1
ATOM 791 N N . HIS A 1 92 ? -9.240 -2.818 -1.264 1.00 97.06 92 HIS A N 1
ATOM 792 C CA . HIS A 1 92 ? -8.734 -4.166 -1.535 1.00 97.06 92 HIS A CA 1
ATOM 793 C C . HIS A 1 92 ? -8.949 -5.113 -0.360 1.00 97.06 92 HIS A C 1
ATOM 795 O O . HIS A 1 92 ? -9.732 -6.058 -0.448 1.00 97.06 92 HIS A O 1
ATOM 801 N N . CYS A 1 93 ? -8.295 -4.853 0.771 1.00 97.31 93 CYS A N 1
ATOM 802 C CA . CYS A 1 93 ? -8.373 -5.746 1.922 1.00 97.31 93 CYS A CA 1
ATOM 803 C C . CYS A 1 93 ? -8.468 -5.009 3.253 1.00 97.31 93 CYS A C 1
ATOM 805 O O . CYS A 1 93 ? -8.144 -3.827 3.352 1.00 97.31 93 CYS A O 1
ATOM 807 N N . TYR A 1 94 ? -8.886 -5.719 4.295 1.00 97.81 94 TYR A N 1
ATOM 808 C CA . TYR A 1 94 ? -8.753 -5.254 5.667 1.00 97.81 94 TYR A CA 1
ATOM 809 C C . TYR A 1 94 ? -8.431 -6.399 6.625 1.00 97.81 94 TYR A C 1
ATOM 811 O O . TYR A 1 94 ? -8.737 -7.565 6.363 1.00 97.81 94 TYR A O 1
ATOM 819 N N . PHE A 1 95 ? -7.818 -6.060 7.753 1.00 97.69 95 PHE A N 1
ATOM 820 C CA . PHE A 1 95 ? -7.569 -6.982 8.856 1.00 97.69 95 PHE A CA 1
ATOM 821 C C . PHE A 1 95 ? -7.399 -6.220 10.169 1.00 97.69 95 PHE A C 1
ATOM 823 O O . PHE A 1 95 ? -7.217 -5.002 10.181 1.00 97.69 95 PHE A O 1
ATOM 830 N N . TYR A 1 96 ? -7.441 -6.959 11.275 1.00 96.25 96 TYR A N 1
ATOM 831 C CA . TYR A 1 96 ? -7.136 -6.438 12.602 1.00 96.25 96 TYR A CA 1
ATOM 832 C C . TYR A 1 96 ? -5.810 -7.006 13.099 1.00 96.25 96 TYR A C 1
ATOM 834 O O . TYR A 1 96 ? -5.542 -8.199 12.945 1.00 96.25 96 TYR A O 1
ATOM 842 N N . HIS A 1 97 ? -4.997 -6.162 13.727 1.00 95.81 97 HIS A N 1
ATOM 843 C CA . HIS A 1 97 ? -3.809 -6.584 14.464 1.00 95.81 97 HIS A CA 1
ATOM 844 C C . HIS A 1 97 ? -3.726 -5.776 15.759 1.00 95.81 97 HIS A C 1
ATOM 846 O O . HIS A 1 97 ? -3.662 -4.552 15.706 1.00 95.81 97 HIS A O 1
ATOM 852 N N . LYS A 1 98 ? -3.747 -6.461 16.913 1.00 93.25 98 LYS A N 1
ATOM 853 C CA . LYS A 1 98 ? -3.775 -5.832 18.251 1.00 93.25 98 LYS A CA 1
ATOM 854 C C . LYS A 1 98 ? -4.866 -4.753 18.368 1.00 93.25 98 LYS A C 1
ATOM 856 O O . LYS A 1 98 ? -4.583 -3.625 18.744 1.00 93.25 98 LYS A O 1
ATOM 861 N N . ASP A 1 99 ? -6.085 -5.105 17.959 1.00 91.75 99 ASP A N 1
ATOM 862 C CA . ASP A 1 99 ? -7.284 -4.248 17.968 1.00 91.75 99 ASP A CA 1
ATOM 863 C C . ASP A 1 99 ? -7.235 -2.986 17.085 1.00 91.75 99 ASP A C 1
ATOM 865 O O . ASP A 1 99 ? -8.205 -2.227 17.039 1.00 91.75 99 ASP A O 1
ATOM 869 N N . ILE A 1 100 ? -6.167 -2.798 16.303 1.00 96.62 100 ILE A N 1
ATOM 870 C CA . ILE A 1 100 ? -6.070 -1.750 15.285 1.00 96.62 100 ILE A CA 1
ATOM 871 C C . ILE A 1 100 ? -6.596 -2.276 13.951 1.00 96.62 100 ILE A C 1
ATOM 873 O O . ILE A 1 100 ? -6.244 -3.377 13.517 1.00 96.62 100 ILE A O 1
ATOM 877 N N . LEU A 1 101 ? -7.433 -1.471 13.292 1.00 96.50 101 LEU A N 1
ATOM 878 C CA . LEU A 1 101 ? -7.941 -1.750 11.953 1.00 96.50 101 LEU A CA 1
ATOM 879 C C . LEU A 1 101 ? -6.927 -1.298 10.904 1.00 96.50 101 LEU A C 1
ATOM 881 O O . LEU A 1 101 ? -6.534 -0.131 10.873 1.00 96.50 101 LEU A O 1
ATOM 885 N N . TYR A 1 102 ? -6.596 -2.197 9.986 1.00 98.00 102 TYR A N 1
ATOM 886 C CA . TYR A 1 102 ? -5.790 -1.898 8.814 1.00 98.00 102 TYR A CA 1
ATOM 887 C C . TYR A 1 102 ? -6.610 -2.089 7.547 1.00 98.00 102 TYR A C 1
ATOM 889 O O . TYR A 1 102 ? -7.321 -3.086 7.418 1.00 98.00 102 TYR A O 1
ATOM 897 N N . LYS A 1 103 ? -6.496 -1.152 6.604 1.00 97.81 103 LYS A N 1
ATOM 898 C CA . LYS A 1 103 ? -7.114 -1.242 5.276 1.00 97.81 103 LYS A CA 1
ATOM 899 C C . LYS A 1 103 ? -6.049 -1.105 4.197 1.00 97.81 103 LYS A C 1
ATOM 901 O O . LYS A 1 103 ? -5.301 -0.131 4.182 1.00 97.81 103 LYS A O 1
ATOM 906 N N . GLY A 1 104 ? -5.997 -2.076 3.297 1.00 98.00 104 GLY A N 1
ATOM 907 C CA . GLY A 1 104 ? -5.203 -2.039 2.081 1.00 98.00 104 GLY A CA 1
ATOM 908 C C . GLY A 1 104 ? -6.009 -1.447 0.932 1.00 98.00 104 GLY A C 1
ATOM 909 O O . GLY A 1 104 ? -7.150 -1.855 0.695 1.00 98.00 104 GLY A O 1
ATOM 910 N N . ILE A 1 105 ? -5.414 -0.504 0.212 1.00 97.62 105 ILE A N 1
ATOM 911 C CA . ILE A 1 105 ? -6.011 0.129 -0.965 1.00 97.62 105 ILE A CA 1
ATOM 912 C C . ILE A 1 105 ? -5.052 0.060 -2.145 1.00 97.62 105 ILE A C 1
ATOM 914 O O . ILE A 1 105 ? -3.839 0.193 -1.980 1.00 97.62 105 ILE A O 1
ATOM 918 N N . ILE A 1 106 ? -5.614 -0.114 -3.335 1.00 97.44 106 ILE A N 1
ATOM 919 C CA . ILE A 1 106 ? -4.884 -0.051 -4.598 1.00 97.44 106 ILE A CA 1
ATOM 920 C C . ILE A 1 106 ? -5.150 1.306 -5.250 1.00 97.44 106 ILE A C 1
ATOM 922 O O . ILE A 1 106 ? -6.268 1.820 -5.198 1.00 97.44 106 ILE A O 1
ATOM 926 N N . GLN A 1 107 ? -4.134 1.900 -5.864 1.00 94.69 107 GLN A N 1
ATOM 927 C CA . GLN A 1 107 ? -4.254 3.144 -6.626 1.00 94.69 107 GLN A CA 1
ATOM 928 C C . GLN A 1 107 ? -3.378 3.083 -7.874 1.00 94.69 107 GLN A C 1
ATOM 930 O O . GLN A 1 107 ? -2.322 2.450 -7.870 1.00 94.69 107 GLN A O 1
ATOM 935 N N . MET A 1 108 ? -3.792 3.802 -8.915 1.00 94.38 108 MET A N 1
ATOM 936 C CA . MET A 1 108 ? -2.900 4.170 -10.009 1.00 94.38 108 MET A CA 1
ATOM 937 C C . MET A 1 108 ? -2.385 5.578 -9.722 1.00 94.38 108 MET A C 1
ATOM 939 O O . MET A 1 108 ? -3.084 6.545 -9.996 1.00 94.38 108 MET A O 1
ATOM 943 N N . ALA A 1 109 ? -1.219 5.692 -9.099 1.00 94.06 109 ALA A N 1
ATOM 944 C CA . ALA A 1 109 ? -0.579 6.977 -8.853 1.00 94.06 109 ALA A CA 1
ATOM 945 C C . ALA A 1 109 ? 0.073 7.515 -10.136 1.00 94.06 109 ALA A C 1
ATOM 947 O O . ALA A 1 109 ? 0.245 6.788 -11.118 1.00 94.06 109 ALA A O 1
ATOM 948 N N . ILE A 1 110 ? 0.436 8.795 -10.105 1.00 91.62 110 ILE A N 1
ATOM 949 C CA . ILE A 1 110 ? 1.183 9.460 -11.175 1.00 91.62 110 ILE A CA 1
ATOM 950 C C . ILE A 1 110 ? 2.593 9.733 -10.653 1.00 91.62 110 ILE A C 1
ATOM 952 O O . ILE A 1 110 ? 2.744 10.388 -9.620 1.00 91.62 110 ILE A O 1
ATOM 956 N N . GLY A 1 111 ? 3.600 9.177 -11.316 1.00 88.25 111 GLY A N 1
ATOM 957 C CA . GLY A 1 111 ? 5.011 9.413 -11.036 1.00 88.25 111 GLY A CA 1
ATOM 958 C C . GLY A 1 111 ? 5.550 10.651 -11.747 1.00 88.25 111 GLY A C 1
ATOM 959 O O . GLY A 1 111 ? 4.800 11.494 -12.237 1.00 88.25 111 GLY A O 1
ATOM 960 N N . GLU A 1 112 ? 6.873 10.758 -11.800 1.00 82.81 112 GLU A N 1
ATOM 961 C CA . GLU A 1 112 ? 7.548 11.761 -12.625 1.00 82.81 112 GLU A CA 1
ATOM 962 C C . GLU A 1 112 ? 7.215 11.544 -14.112 1.00 82.81 112 GLU A C 1
ATOM 964 O O . GLU A 1 112 ? 6.928 10.424 -14.530 1.00 82.81 112 GLU A O 1
ATOM 969 N N . ASN A 1 113 ? 7.214 12.622 -14.904 1.00 83.19 113 ASN A N 1
ATOM 970 C CA . ASN A 1 113 ? 6.873 12.598 -16.336 1.00 83.19 113 ASN A CA 1
ATOM 971 C C . ASN A 1 113 ? 5.490 11.994 -16.661 1.00 83.19 113 ASN A C 1
ATOM 973 O O . ASN A 1 113 ? 5.305 11.382 -17.711 1.00 83.19 113 ASN A O 1
ATOM 977 N N . ASP A 1 114 ? 4.523 12.161 -15.755 1.00 84.44 114 ASP A N 1
ATOM 978 C CA . ASP A 1 114 ? 3.157 11.638 -15.874 1.00 84.44 114 ASP A CA 1
ATOM 979 C C . ASP A 1 114 ? 3.072 10.102 -16.024 1.00 84.44 114 ASP A C 1
ATOM 981 O O . ASP A 1 114 ? 2.064 9.554 -16.488 1.00 84.44 114 ASP A O 1
ATOM 985 N N . GLU A 1 115 ? 4.110 9.378 -15.591 1.00 88.19 115 GLU A N 1
ATOM 986 C CA . GLU A 1 115 ? 4.141 7.919 -15.646 1.00 88.19 115 GLU A CA 1
ATOM 987 C C . GLU A 1 115 ? 3.089 7.297 -14.721 1.00 88.19 115 GLU A C 1
ATOM 989 O O . GLU A 1 115 ? 2.906 7.685 -13.566 1.00 88.19 115 GLU A O 1
ATOM 994 N N . LYS A 1 116 ? 2.408 6.263 -15.214 1.00 92.50 116 LYS A N 1
ATOM 995 C CA . LYS A 1 116 ? 1.455 5.490 -14.414 1.00 92.50 116 LYS A CA 1
ATOM 996 C C . LYS A 1 116 ? 2.196 4.548 -13.475 1.00 92.50 116 LYS A C 1
ATOM 998 O O . LYS A 1 116 ? 2.961 3.696 -13.925 1.00 92.50 116 LYS A O 1
ATOM 1003 N N . VAL A 1 117 ? 1.894 4.648 -12.185 1.00 95.25 117 VAL A N 1
ATOM 1004 C CA . VAL A 1 117 ? 2.483 3.802 -11.144 1.00 95.25 117 VAL A CA 1
ATOM 1005 C C . VAL A 1 117 ? 1.381 3.033 -10.431 1.00 95.25 117 VAL A C 1
ATOM 1007 O O . VAL A 1 117 ? 0.536 3.611 -9.744 1.00 95.25 117 VAL A O 1
ATOM 1010 N N . PHE A 1 118 ? 1.385 1.709 -10.563 1.00 96.38 118 PHE A N 1
ATOM 1011 C CA . PHE A 1 118 ? 0.478 0.863 -9.793 1.00 96.38 118 PHE A CA 1
ATOM 1012 C C . PHE A 1 118 ? 0.974 0.804 -8.358 1.00 96.38 118 PHE A C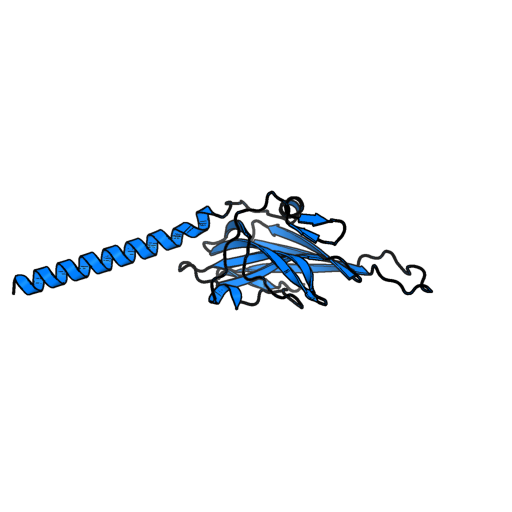 1
ATOM 1014 O O . PHE A 1 118 ? 2.157 0.568 -8.133 1.00 96.38 118 PHE A O 1
ATOM 1021 N N . THR A 1 119 ? 0.090 0.992 -7.383 1.00 97.12 119 THR A N 1
ATOM 1022 C CA . THR A 1 119 ? 0.478 1.045 -5.973 1.00 97.12 119 THR A CA 1
ATOM 1023 C C . THR A 1 119 ? -0.477 0.277 -5.073 1.00 97.12 119 THR A C 1
ATOM 1025 O O . THR A 1 119 ? -1.685 0.249 -5.306 1.00 97.12 119 THR A O 1
ATOM 1028 N N . PHE A 1 120 ? 0.070 -0.293 -3.999 1.00 97.88 120 PHE A N 1
ATOM 1029 C CA . PHE A 1 120 ? -0.686 -0.796 -2.856 1.00 97.88 120 PHE A CA 1
ATOM 1030 C C . PHE A 1 120 ? -0.207 -0.103 -1.584 1.00 97.88 120 PHE A C 1
ATOM 1032 O O . PHE A 1 120 ? 0.969 -0.178 -1.209 1.00 97.88 120 PHE A O 1
ATOM 1039 N N . GLN A 1 121 ? -1.144 0.555 -0.912 1.00 97.75 121 GLN A N 1
ATOM 1040 C CA . GLN A 1 121 ? -0.923 1.311 0.310 1.00 97.75 121 GLN A CA 1
ATOM 1041 C C . GLN A 1 121 ? -1.697 0.661 1.455 1.00 97.75 121 GLN A C 1
ATOM 1043 O O . GLN A 1 121 ? -2.865 0.301 1.301 1.00 97.75 121 GLN A O 1
ATOM 1048 N N . LEU A 1 122 ? -1.056 0.547 2.613 1.00 98.50 122 LEU A N 1
ATOM 1049 C CA . LEU A 1 122 ? -1.678 0.086 3.845 1.00 98.50 122 LEU A CA 1
ATOM 1050 C C . LEU A 1 122 ? -1.914 1.270 4.780 1.00 98.50 122 LEU A C 1
ATOM 1052 O O . LEU A 1 122 ? -0.985 2.006 5.102 1.00 98.50 122 LEU A O 1
ATOM 1056 N N . ASN A 1 123 ? -3.149 1.408 5.245 1.00 97.88 123 ASN A N 1
ATOM 1057 C CA . ASN A 1 123 ? -3.596 2.455 6.156 1.00 97.88 123 ASN A CA 1
ATOM 1058 C C . ASN A 1 123 ? -3.979 1.846 7.500 1.00 97.88 123 ASN A C 1
ATOM 1060 O O . ASN A 1 123 ? -4.635 0.804 7.521 1.00 97.88 123 ASN A O 1
ATOM 1064 N N . SER A 1 124 ? -3.641 2.505 8.601 1.00 97.69 124 SER A N 1
ATOM 1065 C CA . SER A 1 124 ? -4.085 2.141 9.948 1.00 97.69 124 SER A CA 1
ATOM 1066 C C . SER A 1 124 ? -5.108 3.140 10.481 1.00 97.69 124 SER A C 1
ATOM 1068 O O . SER A 1 124 ? -5.042 4.332 10.183 1.00 97.69 124 SER A O 1
ATOM 1070 N N . TYR A 1 125 ? -6.069 2.661 11.267 1.00 95.50 125 TYR A N 1
ATOM 1071 C CA . TYR A 1 125 ? -7.170 3.473 11.780 1.00 95.50 125 TYR A CA 1
ATOM 1072 C C . TYR A 1 125 ? -7.385 3.257 13.278 1.00 95.50 125 TYR A C 1
ATOM 1074 O O . TYR A 1 125 ? -7.246 2.137 13.774 1.00 95.50 125 TYR A O 1
ATOM 1082 N N . ASP A 1 126 ? -7.755 4.326 13.986 1.00 91.50 126 ASP A N 1
ATOM 1083 C CA . ASP A 1 126 ? -8.132 4.257 15.401 1.00 91.50 126 ASP A CA 1
ATOM 1084 C C . ASP A 1 126 ? -9.535 3.647 15.582 1.00 91.50 126 ASP A C 1
ATOM 1086 O O . ASP A 1 126 ? -10.256 3.360 14.619 1.00 91.50 126 ASP A O 1
ATOM 1090 N N . HIS A 1 127 ? -9.951 3.445 16.833 1.00 87.50 127 HIS A N 1
ATOM 1091 C CA . HIS A 1 127 ? -11.283 2.916 17.149 1.00 87.50 127 HIS A CA 1
ATOM 1092 C C . HIS A 1 127 ? -12.422 3.840 16.686 1.00 87.50 127 HIS A C 1
ATOM 1094 O O . HIS A 1 127 ? -13.536 3.378 16.438 1.00 87.50 127 HIS A O 1
ATOM 1100 N N . GLN A 1 128 ? -12.144 5.136 16.537 1.00 87.19 128 GLN A N 1
ATOM 1101 C CA . GLN A 1 128 ? -13.048 6.147 15.993 1.00 87.19 128 GLN A CA 1
ATOM 1102 C C . GLN A 1 128 ? -12.989 6.225 14.456 1.00 87.19 128 GLN A C 1
ATOM 1104 O O . GLN A 1 128 ? -13.676 7.057 13.862 1.00 87.19 128 GLN A O 1
ATOM 1109 N N . LYS A 1 129 ? -12.228 5.333 13.804 1.00 84.88 129 LYS A N 1
ATOM 1110 C CA . LYS A 1 129 ? -12.035 5.230 12.350 1.00 84.88 129 LYS A CA 1
ATOM 1111 C C . LYS A 1 129 ? -11.343 6.438 11.724 1.00 84.88 129 LYS A C 1
ATOM 1113 O O . LYS A 1 129 ? -11.467 6.666 10.521 1.00 84.88 129 LYS A O 1
ATOM 1118 N N . ASN A 1 130 ? -10.567 7.188 12.495 1.00 90.25 130 ASN A N 1
ATOM 1119 C CA . ASN A 1 130 ? -9.636 8.157 11.939 1.00 90.25 130 ASN A CA 1
ATOM 1120 C C . ASN A 1 130 ? -8.387 7.451 11.428 1.00 90.25 130 ASN A C 1
ATOM 1122 O O . ASN A 1 130 ? -7.841 6.587 12.106 1.00 90.25 130 ASN A O 1
ATOM 1126 N N . LEU A 1 131 ? -7.910 7.874 10.257 1.00 94.12 131 LEU A N 1
ATOM 1127 C CA . LEU A 1 131 ? -6.601 7.484 9.742 1.00 94.12 131 LEU A CA 1
ATOM 1128 C C . LEU A 1 131 ? -5.503 7.913 10.732 1.00 94.12 131 LEU A C 1
ATOM 1130 O O . LEU A 1 131 ? -5.421 9.098 11.068 1.00 94.12 131 LEU A O 1
ATOM 1134 N N . ILE A 1 132 ? -4.695 6.951 11.182 1.00 96.38 132 ILE A N 1
ATOM 1135 C CA . ILE A 1 132 ? -3.544 7.150 12.074 1.00 96.38 132 ILE A CA 1
ATOM 1136 C C . ILE A 1 132 ? -2.269 7.299 11.246 1.00 96.38 132 ILE A C 1
ATOM 1138 O O . ILE A 1 132 ? -1.545 8.282 11.389 1.00 96.38 132 ILE A O 1
ATOM 1142 N N . ASP A 1 133 ? -1.982 6.305 10.406 1.00 97.94 133 ASP A N 1
ATOM 1143 C CA . ASP A 1 133 ? -0.745 6.215 9.638 1.00 97.94 133 ASP A CA 1
ATOM 1144 C C . ASP A 1 133 ? -0.976 5.495 8.304 1.00 97.94 133 ASP A C 1
ATOM 1146 O O . ASP A 1 133 ? -1.975 4.795 8.113 1.00 97.94 133 ASP A O 1
ATOM 1150 N N . ALA A 1 134 ? -0.045 5.662 7.369 1.00 97.62 134 ALA A N 1
ATOM 1151 C CA . ALA A 1 134 ? -0.095 5.014 6.067 1.00 97.62 134 ALA A CA 1
ATOM 1152 C C . ALA A 1 134 ? 1.309 4.692 5.551 1.00 97.62 134 ALA A C 1
ATOM 1154 O O . ALA A 1 134 ? 2.247 5.469 5.737 1.00 97.62 134 ALA A O 1
ATOM 1155 N N . ILE A 1 135 ? 1.447 3.569 4.853 1.00 98.00 135 ILE A N 1
ATOM 1156 C CA . ILE A 1 135 ? 2.702 3.138 4.234 1.00 98.00 135 ILE A CA 1
ATOM 1157 C C . ILE A 1 135 ? 2.446 2.547 2.847 1.00 98.00 135 ILE A C 1
ATOM 1159 O O . ILE A 1 135 ? 1.531 1.744 2.658 1.00 98.00 135 ILE A O 1
ATOM 1163 N N . LEU A 1 136 ? 3.254 2.952 1.870 1.00 97.75 136 L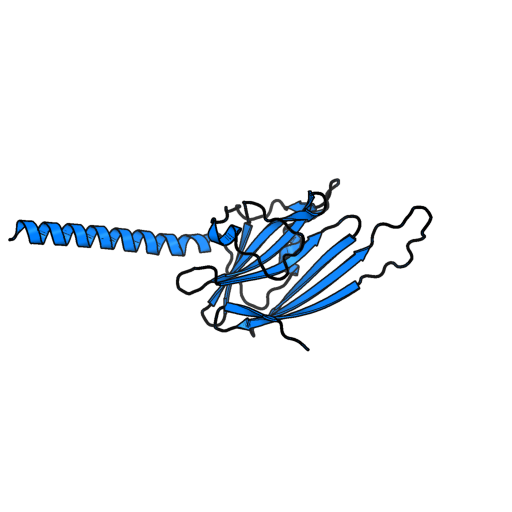EU A N 1
ATOM 1164 C CA . LEU A 1 136 ? 3.290 2.347 0.544 1.00 97.75 136 LEU A CA 1
ATOM 1165 C C . LEU A 1 136 ? 4.085 1.040 0.616 1.00 97.75 136 LEU A C 1
ATOM 1167 O O . LEU A 1 136 ? 5.269 1.051 0.947 1.00 97.75 136 LEU A O 1
ATOM 1171 N N . LEU A 1 137 ? 3.433 -0.086 0.332 1.00 98.00 137 LEU A N 1
ATOM 1172 C CA . LEU A 1 137 ? 4.059 -1.410 0.411 1.00 98.00 137 LEU A CA 1
ATOM 1173 C C . LEU A 1 137 ? 4.455 -1.932 -0.963 1.00 98.00 137 LEU A C 1
ATOM 1175 O O . LEU A 1 137 ? 5.546 -2.469 -1.133 1.00 98.00 137 LEU A O 1
ATOM 1179 N N . TYR A 1 138 ? 3.583 -1.738 -1.948 1.00 97.38 138 TYR A N 1
ATOM 1180 C CA . TYR A 1 138 ? 3.816 -2.157 -3.321 1.00 97.38 138 TYR A CA 1
ATOM 1181 C C . TYR A 1 138 ? 3.819 -0.940 -4.223 1.00 97.38 138 TYR A C 1
ATOM 1183 O O . TYR A 1 138 ? 2.934 -0.088 -4.114 1.00 97.38 138 TYR A O 1
ATOM 1191 N N . GLN A 1 139 ? 4.771 -0.896 -5.139 1.00 95.38 139 GLN A N 1
ATOM 1192 C CA . GLN A 1 139 ? 4.684 -0.039 -6.303 1.00 95.38 139 GLN A CA 1
ATOM 1193 C C . GLN A 1 139 ? 5.276 -0.767 -7.496 1.00 95.38 139 GLN A C 1
ATOM 1195 O O . GLN A 1 139 ? 6.186 -1.572 -7.312 1.00 95.38 139 GLN A O 1
ATOM 1200 N N . ILE A 1 140 ? 4.755 -0.490 -8.684 1.00 95.00 140 ILE A N 1
ATOM 1201 C CA . ILE A 1 140 ? 5.314 -0.925 -9.958 1.00 95.00 140 ILE A CA 1
ATOM 1202 C C . ILE A 1 140 ? 5.274 0.247 -10.916 1.00 95.00 140 ILE A C 1
ATOM 1204 O O . ILE A 1 140 ? 4.214 0.836 -11.143 1.00 95.00 140 ILE A O 1
ATOM 1208 N N . LYS A 1 141 ? 6.430 0.534 -11.504 1.00 91.94 141 LYS A N 1
ATOM 1209 C CA . LYS A 1 141 ? 6.577 1.438 -12.636 1.00 91.94 141 LYS A CA 1
ATOM 1210 C C . LYS A 1 141 ? 7.612 0.913 -13.620 1.00 91.94 141 LYS A C 1
ATOM 1212 O O . LYS A 1 141 ? 8.501 0.130 -13.274 1.00 91.94 141 LYS A O 1
ATOM 1217 N N . GLY A 1 142 ? 7.475 1.361 -14.852 1.00 85.75 142 GLY A N 1
ATOM 1218 C CA . GLY A 1 142 ? 8.356 1.058 -15.968 1.00 85.75 142 GLY A CA 1
ATOM 1219 C C . GLY A 1 142 ? 8.653 2.354 -16.701 1.00 85.75 142 GLY A C 1
ATOM 1220 O O . GLY A 1 142 ? 7.950 3.335 -16.499 1.00 85.75 142 GLY A O 1
ATOM 1221 N N . GLY A 1 143 ? 9.692 2.341 -17.524 1.00 83.75 143 GLY A N 1
ATOM 1222 C CA . GLY A 1 143 ? 10.226 3.538 -18.162 1.00 83.75 143 GLY A CA 1
ATOM 1223 C C . GLY A 1 143 ? 11.741 3.439 -18.239 1.00 83.75 143 GLY A C 1
ATOM 1224 O O . GLY A 1 143 ? 12.290 2.333 -18.282 1.00 83.75 143 GLY A O 1
ATOM 1225 N N . GLU A 1 144 ? 12.413 4.585 -18.192 1.00 82.62 144 GLU A N 1
ATOM 1226 C CA . GLU A 1 144 ? 13.880 4.677 -18.164 1.00 82.62 144 GLU A CA 1
ATOM 1227 C C . GLU A 1 144 ? 14.478 3.875 -17.001 1.00 82.62 144 GLU A C 1
ATOM 1229 O O . GLU A 1 144 ? 15.494 3.189 -17.138 1.00 82.62 144 GLU A O 1
ATOM 1234 N N . ILE A 1 145 ? 13.787 3.928 -15.860 1.00 85.50 145 ILE A N 1
ATOM 1235 C CA . ILE A 1 145 ? 14.093 3.185 -14.647 1.00 85.50 145 ILE A CA 1
ATOM 1236 C C . ILE A 1 145 ? 12.846 2.399 -14.246 1.00 85.50 145 ILE A C 1
ATOM 1238 O O . ILE A 1 145 ? 11.853 2.961 -13.778 1.00 85.50 145 ILE A O 1
ATOM 1242 N N . SER A 1 146 ? 12.917 1.078 -14.375 1.00 89.75 146 SER A N 1
ATOM 1243 C CA . SER A 1 146 ? 11.929 0.186 -13.780 1.00 89.75 146 SER A CA 1
ATOM 1244 C C . SER A 1 146 ? 12.134 0.111 -12.279 1.00 89.75 146 SER A C 1
ATOM 1246 O O . SER A 1 146 ? 13.255 -0.062 -11.795 1.00 89.75 146 SER A O 1
ATOM 1248 N N . TYR A 1 147 ? 11.033 0.180 -11.545 1.00 91.94 147 TYR A N 1
ATOM 1249 C CA . TYR A 1 147 ? 11.039 0.027 -10.102 1.00 91.94 147 TYR A CA 1
ATOM 1250 C C . TYR A 1 147 ? 9.864 -0.851 -9.682 1.00 91.94 147 TYR A C 1
ATOM 1252 O O . TYR A 1 147 ? 8.737 -0.642 -10.141 1.00 91.94 147 TYR A O 1
ATOM 1260 N N . TRP A 1 148 ? 10.117 -1.813 -8.798 1.00 95.19 148 TRP A N 1
ATOM 1261 C CA . TRP A 1 148 ? 9.065 -2.619 -8.191 1.00 95.19 148 TRP A CA 1
ATOM 1262 C C . TRP A 1 148 ? 9.383 -2.989 -6.747 1.00 95.19 148 TRP A C 1
ATOM 1264 O O . TRP A 1 148 ? 10.543 -3.030 -6.348 1.00 95.19 148 TRP A O 1
ATOM 1274 N N . ASN A 1 149 ? 8.350 -3.282 -5.963 1.00 96.94 149 ASN A N 1
ATOM 1275 C CA . ASN A 1 149 ? 8.508 -3.802 -4.608 1.00 96.94 149 ASN A CA 1
ATOM 1276 C C . ASN A 1 149 ? 7.953 -5.212 -4.500 1.00 96.94 149 ASN A C 1
ATOM 1278 O O . ASN A 1 149 ? 6.915 -5.496 -5.077 1.00 96.94 149 ASN A O 1
ATOM 1282 N N . ASP A 1 150 ? 8.541 -6.016 -3.629 1.00 97.69 150 ASP A N 1
ATOM 1283 C CA . ASP A 1 150 ? 7.851 -7.117 -2.972 1.00 97.69 150 ASP A CA 1
ATOM 1284 C C . ASP A 1 150 ? 7.621 -6.790 -1.510 1.00 97.69 150 ASP A C 1
ATOM 1286 O O . ASP A 1 150 ? 8.422 -6.098 -0.878 1.00 97.69 150 ASP A O 1
ATOM 1290 N N . PHE A 1 151 ? 6.536 -7.308 -0.942 1.00 98.50 151 PHE A N 1
ATOM 1291 C CA . PHE A 1 151 ? 6.291 -7.149 0.483 1.00 98.50 151 PHE A CA 1
ATOM 1292 C C . PHE A 1 151 ? 5.677 -8.392 1.114 1.00 98.50 151 PHE A C 1
ATOM 1294 O O . PHE A 1 151 ? 4.963 -9.161 0.470 1.00 98.50 151 PHE A O 1
ATOM 1301 N N . VAL A 1 152 ? 5.915 -8.550 2.415 1.00 98.56 152 VAL A N 1
ATOM 1302 C CA . VAL A 1 152 ? 5.230 -9.527 3.266 1.00 98.56 152 VAL A CA 1
ATOM 1303 C C . VAL A 1 152 ? 4.880 -8.874 4.598 1.00 98.56 152 VAL A C 1
ATOM 1305 O O . VAL A 1 152 ? 5.761 -8.411 5.322 1.00 98.56 152 VAL A O 1
ATOM 1308 N N . ILE A 1 153 ? 3.597 -8.885 4.947 1.00 98.62 153 ILE A N 1
ATOM 1309 C CA . ILE A 1 153 ? 3.088 -8.565 6.281 1.00 98.62 153 ILE A CA 1
ATOM 1310 C C . ILE A 1 153 ? 2.995 -9.878 7.058 1.00 98.62 153 ILE A C 1
ATOM 1312 O O . ILE A 1 153 ? 2.228 -10.771 6.695 1.00 98.62 153 ILE A O 1
ATOM 1316 N N . LYS A 1 154 ? 3.781 -10.011 8.122 1.00 98.31 154 LYS A N 1
ATOM 1317 C CA . LYS A 1 154 ? 3.825 -11.193 8.989 1.00 98.31 154 LYS A CA 1
ATOM 1318 C C . LYS A 1 154 ? 2.753 -11.134 10.076 1.00 98.31 154 LYS A C 1
ATOM 1320 O O . LYS A 1 154 ? 2.252 -10.070 10.430 1.00 98.31 154 LYS A O 1
ATOM 1325 N N . THR A 1 155 ? 2.436 -12.291 10.653 1.00 97.69 155 THR A N 1
ATOM 1326 C CA . THR A 1 155 ? 1.451 -12.440 11.740 1.00 97.69 155 THR A CA 1
ATOM 1327 C C . THR A 1 155 ? 1.824 -11.681 13.017 1.00 97.69 155 THR A C 1
ATOM 1329 O O . THR A 1 155 ? 0.937 -11.219 13.732 1.00 97.69 155 THR A O 1
ATOM 1332 N N . ASP A 1 156 ? 3.121 -11.496 13.282 1.00 97.12 156 ASP A N 1
ATOM 1333 C CA . ASP A 1 156 ? 3.657 -10.712 14.407 1.00 97.12 156 ASP A CA 1
ATOM 1334 C C . ASP A 1 156 ? 3.626 -9.188 14.167 1.00 97.12 156 ASP A C 1
ATOM 1336 O O . ASP A 1 156 ? 4.024 -8.395 15.025 1.00 97.12 156 ASP A O 1
ATOM 1340 N N . GLY A 1 157 ? 3.128 -8.769 13.005 1.00 97.06 157 GLY A N 1
ATOM 1341 C CA . GLY A 1 157 ? 2.995 -7.377 12.613 1.00 97.06 157 GLY A CA 1
ATOM 1342 C C . GLY A 1 157 ? 4.258 -6.756 12.017 1.00 97.06 157 GLY A C 1
ATOM 1343 O O . GLY A 1 157 ? 4.270 -5.548 11.762 1.00 97.06 157 GLY A O 1
ATOM 1344 N N . LYS A 1 158 ? 5.309 -7.549 11.770 1.00 98.31 158 LYS A N 1
ATOM 1345 C CA . LYS A 1 158 ? 6.456 -7.104 10.971 1.00 98.31 158 LYS A CA 1
ATOM 1346 C C . LYS A 1 158 ? 6.077 -7.023 9.501 1.00 98.31 158 LYS A C 1
ATOM 1348 O O . LYS A 1 158 ? 5.419 -7.913 8.968 1.00 98.31 158 LYS A O 1
ATOM 1353 N N . ILE A 1 159 ? 6.555 -5.987 8.835 1.00 98.56 159 ILE A N 1
ATOM 1354 C CA . ILE A 1 159 ? 6.414 -5.779 7.400 1.00 98.56 159 ILE A CA 1
ATOM 1355 C C . ILE A 1 159 ? 7.818 -5.790 6.809 1.00 98.56 159 ILE A C 1
ATOM 1357 O O . ILE A 1 159 ? 8.676 -5.015 7.230 1.00 98.56 159 ILE A O 1
ATOM 1361 N N . LEU A 1 160 ? 8.050 -6.683 5.855 1.00 98.31 160 LEU A N 1
ATOM 1362 C CA . LEU A 1 160 ? 9.273 -6.725 5.061 1.00 98.31 160 LEU A CA 1
ATOM 1363 C C . LEU A 1 160 ? 8.955 -6.171 3.681 1.00 98.31 160 LEU A C 1
ATOM 1365 O O . LEU A 1 160 ? 7.983 -6.622 3.079 1.00 98.31 160 LEU A O 1
ATOM 1369 N N . ILE A 1 161 ? 9.755 -5.225 3.199 1.00 98.19 161 ILE A N 1
ATOM 1370 C CA . ILE A 1 161 ? 9.635 -4.643 1.861 1.00 98.19 161 ILE A CA 1
ATOM 1371 C C . ILE A 1 161 ? 10.984 -4.814 1.173 1.00 98.19 161 ILE A C 1
ATOM 1373 O O . ILE A 1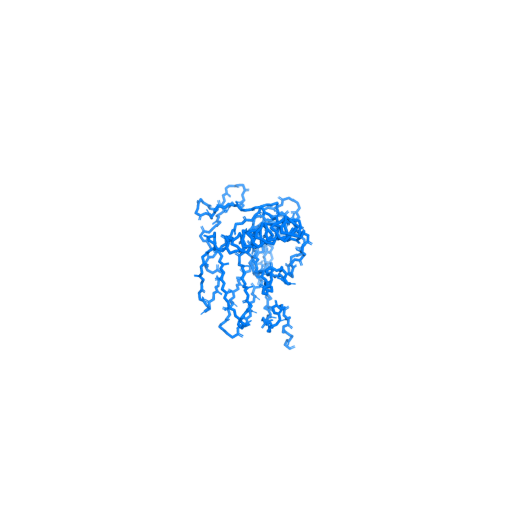 161 ? 12.001 -4.345 1.682 1.00 98.19 161 ILE A O 1
ATOM 1377 N N . LYS A 1 162 ? 10.998 -5.483 0.025 1.00 97.88 162 LYS A N 1
ATOM 1378 C CA . LYS A 1 162 ? 12.158 -5.569 -0.859 1.00 97.88 162 LYS A CA 1
ATOM 1379 C C . LYS A 1 162 ? 11.905 -4.669 -2.048 1.00 97.88 162 LYS A C 1
ATOM 1381 O O . LYS A 1 162 ? 10.951 -4.882 -2.783 1.00 97.88 162 LYS A O 1
ATOM 1386 N N . GLN A 1 163 ? 12.731 -3.652 -2.194 1.00 96.62 163 GLN A N 1
ATOM 1387 C CA . GLN A 1 163 ? 12.650 -2.678 -3.266 1.00 96.62 163 GLN A CA 1
ATOM 1388 C C . GLN A 1 163 ? 13.655 -3.053 -4.339 1.00 96.62 163 GLN A C 1
ATOM 1390 O O . GLN A 1 163 ? 14.815 -3.327 -4.025 1.00 96.62 163 GLN A O 1
ATOM 1395 N N . TYR A 1 164 ? 13.209 -3.048 -5.584 1.00 96.00 164 TYR A N 1
ATOM 1396 C CA . TYR A 1 164 ? 13.995 -3.407 -6.745 1.00 96.00 164 TYR A CA 1
ATOM 1397 C C . TYR A 1 164 ? 14.019 -2.250 -7.730 1.00 96.00 164 TYR A C 1
ATOM 1399 O O . TYR A 1 164 ? 12.991 -1.630 -8.007 1.00 96.00 164 TYR A O 1
ATOM 1407 N N . GLN A 1 165 ? 15.192 -1.993 -8.292 1.00 93.00 165 GLN A N 1
ATOM 1408 C CA . GLN A 1 165 ? 15.390 -0.985 -9.320 1.00 93.00 165 GLN A CA 1
ATOM 1409 C C . GLN A 1 165 ? 16.259 -1.546 -10.441 1.00 93.00 165 GLN A C 1
ATOM 1411 O O . GLN A 1 165 ? 17.294 -2.169 -10.186 1.00 93.00 165 GLN A O 1
ATOM 1416 N N . LYS A 1 166 ? 15.857 -1.281 -11.683 1.00 90.25 166 LYS A N 1
ATOM 1417 C CA . LYS A 1 166 ? 16.610 -1.619 -12.890 1.00 90.25 166 LYS A CA 1
ATOM 1418 C C . LYS A 1 166 ? 16.625 -0.429 -13.844 1.00 90.25 166 LYS A C 1
ATOM 1420 O O . LYS A 1 166 ? 15.573 0.118 -14.161 1.00 90.25 166 LYS A O 1
ATOM 1425 N N . GLN A 1 167 ? 17.809 -0.056 -14.315 1.00 86.75 167 GLN A N 1
ATOM 1426 C CA . GLN A 1 167 ? 17.957 0.911 -15.398 1.00 86.75 167 GLN A CA 1
ATOM 1427 C C . GLN A 1 167 ? 17.734 0.203 -16.741 1.00 86.75 167 GLN A C 1
ATOM 1429 O O . GLN A 1 167 ? 18.325 -0.848 -16.993 1.00 86.75 167 GLN A O 1
ATOM 1434 N N . ASN A 1 168 ? 16.841 0.751 -17.562 1.00 78.50 168 ASN A N 1
ATOM 1435 C CA . ASN A 1 168 ? 16.469 0.191 -18.862 1.00 78.50 168 ASN A CA 1
ATOM 1436 C C . ASN A 1 168 ? 17.026 1.000 -20.034 1.00 78.50 168 ASN A C 1
ATOM 1438 O O . ASN A 1 168 ? 17.222 0.432 -21.105 1.00 78.50 168 ASN A O 1
ATOM 1442 N N . LEU A 1 169 ? 17.246 2.306 -19.847 1.00 69.88 169 LEU A N 1
ATOM 1443 C CA . LEU A 1 169 ? 17.852 3.158 -20.865 1.00 69.88 169 LEU A CA 1
ATOM 1444 C C . LEU A 1 169 ? 19.369 3.182 -20.745 1.00 69.88 169 LEU A C 1
ATOM 1446 O O . LEU A 1 169 ? 19.928 3.403 -19.667 1.00 69.88 169 LEU A O 1
ATOM 1450 N N . PHE A 1 170 ? 19.984 3.007 -21.906 1.00 62.91 170 PHE A N 1
ATOM 1451 C CA . PHE A 1 170 ? 21.402 3.157 -22.168 1.00 62.91 170 PHE A CA 1
ATOM 1452 C C . PHE A 1 170 ? 21.525 4.108 -23.360 1.00 62.91 170 PHE A C 1
ATOM 1454 O O . PHE A 1 170 ? 20.663 4.088 -24.247 1.00 62.91 170 PHE A O 1
ATOM 1461 N N . ASP A 1 171 ? 22.547 4.963 -23.365 1.00 59.16 171 ASP A N 1
ATOM 1462 C CA . ASP A 1 171 ? 22.833 5.794 -24.535 1.00 59.16 171 ASP A CA 1
ATOM 1463 C C . ASP A 1 171 ? 23.082 4.896 -25.765 1.00 59.16 171 ASP A C 1
ATOM 1465 O O . ASP A 1 171 ? 23.540 3.765 -25.606 1.00 59.16 171 ASP A O 1
ATOM 1469 N N . PRO A 1 172 ? 22.819 5.359 -27.003 1.00 57.62 172 PRO A N 1
ATOM 1470 C CA . PRO A 1 172 ? 22.997 4.545 -28.215 1.00 57.62 172 PRO A CA 1
ATOM 1471 C C . PRO A 1 172 ? 24.415 3.977 -28.385 1.00 57.62 172 PRO A C 1
ATOM 1473 O O . PRO A 1 172 ? 24.592 2.955 -29.045 1.00 57.62 172 PRO A O 1
ATOM 1476 N N . ASP A 1 173 ? 25.400 4.647 -27.780 1.00 62.28 173 ASP A N 1
ATOM 1477 C CA . ASP A 1 173 ? 26.819 4.284 -27.784 1.00 62.28 173 ASP A CA 1
ATOM 1478 C C . ASP A 1 173 ? 27.255 3.548 -26.499 1.00 62.28 173 ASP A C 1
ATOM 1480 O O . ASP A 1 173 ? 28.426 3.193 -26.341 1.00 62.28 173 ASP A O 1
ATOM 1484 N N . GLU A 1 174 ? 26.335 3.317 -25.559 1.00 58.75 174 GLU A N 1
ATOM 1485 C CA . GLU A 1 174 ? 26.561 2.494 -24.380 1.00 58.75 174 GLU A CA 1
ATOM 1486 C C . GLU A 1 174 ? 25.958 1.106 -24.598 1.00 58.75 174 GLU A C 1
ATOM 1488 O O . GLU A 1 174 ? 24.743 0.914 -24.563 1.00 58.75 174 GLU A O 1
ATOM 1493 N N . ASP A 1 175 ? 26.821 0.096 -24.743 1.00 57.53 175 ASP A N 1
ATOM 1494 C CA . ASP A 1 175 ? 26.391 -1.277 -24.484 1.00 57.53 175 ASP A CA 1
ATOM 1495 C C . ASP A 1 175 ? 25.751 -1.323 -23.089 1.00 57.53 175 ASP A C 1
ATOM 1497 O O . ASP A 1 175 ? 26.306 -0.715 -22.165 1.00 57.53 175 ASP A O 1
ATOM 1501 N N . PRO A 1 176 ? 24.621 -2.031 -22.894 1.00 57.19 176 PRO A N 1
ATOM 1502 C CA . PRO A 1 176 ? 24.001 -2.173 -21.585 1.00 57.19 176 PRO A CA 1
ATOM 1503 C C . PRO A 1 176 ? 25.032 -2.699 -20.582 1.00 57.19 176 PRO A C 1
ATOM 1505 O O . PRO A 1 176 ? 25.345 -3.890 -20.557 1.00 57.19 176 PRO A O 1
ATOM 1508 N N . LYS A 1 177 ? 25.594 -1.787 -19.776 1.00 56.69 177 LYS A N 1
ATOM 1509 C CA . LYS A 1 177 ? 26.800 -2.056 -18.977 1.00 56.69 177 LYS A CA 1
ATOM 1510 C C . LYS A 1 177 ? 26.564 -3.118 -17.910 1.00 56.69 177 LYS A C 1
ATOM 1512 O O . LYS A 1 177 ? 27.516 -3.762 -17.482 1.00 56.69 177 LYS A O 1
ATOM 1517 N N . ASP A 1 178 ? 25.315 -3.308 -17.485 1.00 63.44 178 ASP A N 1
ATOM 1518 C CA . ASP A 1 178 ? 24.937 -4.375 -16.570 1.00 63.44 178 ASP A CA 1
ATOM 1519 C C . ASP A 1 178 ? 23.411 -4.576 -16.576 1.00 63.44 178 ASP A C 1
ATOM 1521 O O . ASP A 1 178 ? 22.644 -3.620 -16.475 1.00 63.44 178 ASP A O 1
ATOM 1525 N N . ASN A 1 179 ? 22.944 -5.825 -16.615 1.00 72.88 179 ASN A N 1
ATOM 1526 C CA . ASN A 1 179 ? 21.523 -6.173 -16.438 1.00 72.88 179 ASN A CA 1
ATOM 1527 C C . ASN A 1 179 ? 21.133 -6.202 -14.944 1.00 72.88 179 ASN A C 1
ATOM 1529 O O . ASN A 1 179 ? 20.206 -6.908 -14.531 1.00 72.88 179 ASN A O 1
ATOM 1533 N N . LYS A 1 180 ? 21.881 -5.468 -14.117 1.00 85.88 180 LYS A N 1
ATOM 1534 C CA . LYS A 1 180 ? 21.829 -5.534 -12.664 1.00 85.88 180 LYS A CA 1
ATOM 1535 C C . LYS A 1 180 ? 20.524 -4.986 -12.127 1.00 85.88 180 LYS A C 1
ATOM 1537 O O . LYS A 1 180 ? 20.075 -3.898 -12.478 1.00 85.88 180 LYS A O 1
ATOM 1542 N N . VAL A 1 181 ? 19.965 -5.739 -11.192 1.00 90.50 181 VAL A N 1
ATOM 1543 C CA . VAL A 1 181 ? 18.848 -5.297 -10.369 1.00 90.50 181 VAL A CA 1
ATOM 1544 C C . VAL A 1 181 ? 19.404 -4.888 -9.014 1.00 90.50 181 VAL A C 1
ATOM 1546 O O . VAL A 1 181 ? 19.951 -5.710 -8.274 1.00 90.50 181 VAL A O 1
ATOM 1549 N N . TYR A 1 182 ? 19.275 -3.609 -8.683 1.00 92.81 182 TYR A N 1
ATOM 1550 C 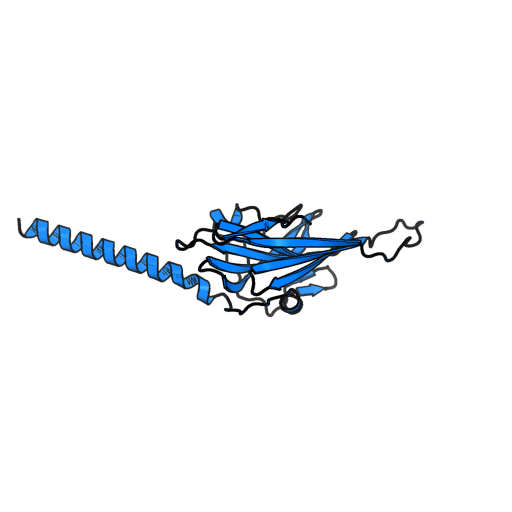CA . TYR A 1 182 ? 19.602 -3.100 -7.358 1.00 92.81 182 TYR A CA 1
ATOM 1551 C C . TYR A 1 182 ? 18.479 -3.477 -6.402 1.00 92.81 182 TYR A C 1
ATOM 1553 O O . TYR A 1 182 ? 17.310 -3.286 -6.722 1.00 92.81 182 TYR A O 1
ATOM 1561 N N . THR A 1 183 ? 18.835 -4.037 -5.246 1.00 95.88 183 THR A N 1
ATOM 1562 C CA . THR A 1 183 ? 17.867 -4.487 -4.240 1.00 95.88 183 THR A CA 1
ATOM 1563 C C . THR A 1 183 ? 18.152 -3.816 -2.905 1.00 95.88 183 THR A C 1
ATOM 1565 O O . THR A 1 183 ? 19.300 -3.766 -2.465 1.00 95.88 183 THR A O 1
ATOM 1568 N N . THR A 1 184 ? 17.116 -3.316 -2.239 1.00 95.69 184 THR A N 1
ATOM 1569 C CA . THR A 1 184 ? 17.188 -2.793 -0.868 1.00 95.69 184 THR A CA 1
ATOM 1570 C C . THR A 1 184 ? 16.075 -3.409 -0.037 1.00 95.69 184 THR A C 1
ATOM 1572 O O . THR A 1 184 ? 14.932 -3.478 -0.479 1.00 95.69 184 THR A O 1
ATOM 1575 N N . GLU A 1 185 ? 16.396 -3.878 1.166 1.00 96.44 185 GLU A N 1
ATOM 1576 C CA . GLU A 1 185 ? 15.400 -4.401 2.101 1.00 96.44 185 GLU A CA 1
ATOM 1577 C C . GLU A 1 185 ? 15.122 -3.371 3.196 1.00 96.44 185 GLU A C 1
ATOM 1579 O O . GLU A 1 185 ? 16.043 -2.833 3.810 1.00 96.44 185 GLU A O 1
ATOM 1584 N N . ILE A 1 186 ? 13.842 -3.106 3.448 1.00 96.50 186 ILE A N 1
ATOM 1585 C CA . ILE A 1 186 ? 13.374 -2.206 4.499 1.00 96.50 186 ILE A CA 1
ATOM 1586 C C . ILE A 1 186 ? 12.377 -2.961 5.372 1.00 96.50 186 ILE A C 1
ATOM 1588 O O . ILE A 1 186 ? 11.521 -3.703 4.885 1.00 96.50 186 ILE A O 1
ATOM 1592 N N . LYS A 1 187 ? 12.478 -2.761 6.687 1.00 98.19 187 LYS A N 1
ATOM 1593 C CA . LYS A 1 187 ? 11.653 -3.447 7.680 1.00 98.19 187 LYS A CA 1
ATOM 1594 C C . LYS A 1 187 ? 10.856 -2.438 8.493 1.00 98.19 187 LYS A C 1
ATOM 1596 O O . LYS A 1 187 ? 11.394 -1.430 8.947 1.00 98.19 187 LYS A O 1
ATOM 1601 N N . TYR A 1 188 ? 9.584 -2.739 8.722 1.00 98.44 188 TYR A N 1
ATOM 1602 C CA . TYR A 1 188 ? 8.703 -1.968 9.596 1.00 98.44 188 TYR A CA 1
ATOM 1603 C C . TYR A 1 188 ? 8.021 -2.867 10.626 1.00 98.44 188 TYR A C 1
ATOM 1605 O O . TYR A 1 188 ? 7.824 -4.060 10.403 1.00 98.44 188 TYR A O 1
ATOM 1613 N N . GLN A 1 189 ? 7.620 -2.279 11.748 1.00 98.06 189 GLN A N 1
ATOM 1614 C CA . GLN A 1 189 ? 6.781 -2.894 12.768 1.00 98.06 189 GLN A CA 1
ATOM 1615 C C . GLN A 1 189 ? 5.486 -2.100 12.914 1.00 98.06 189 GLN A C 1
ATOM 1617 O O . GLN A 1 189 ? 5.516 -0.888 13.136 1.00 98.06 189 GLN A O 1
ATOM 1622 N N . MET A 1 190 ? 4.353 -2.798 12.872 1.00 98.19 190 MET A N 1
ATOM 1623 C CA . MET A 1 190 ? 3.070 -2.256 13.316 1.00 98.19 190 MET A CA 1
ATOM 1624 C C . MET A 1 190 ? 3.062 -2.143 14.847 1.00 98.19 190 MET A C 1
ATOM 1626 O O . MET A 1 190 ? 3.187 -3.156 15.548 1.00 98.19 190 MET A O 1
ATOM 1630 N N . SER A 1 191 ? 2.968 -0.919 15.374 1.00 96.31 191 SER A N 1
ATOM 1631 C CA . SER A 1 191 ? 2.840 -0.677 16.815 1.00 96.31 191 SER A CA 1
ATOM 1632 C C . SER A 1 191 ? 1.425 -0.993 17.315 1.00 96.31 191 SER A C 1
ATOM 1634 O O . SER A 1 191 ? 0.475 -1.073 16.539 1.00 96.31 191 SER A O 1
ATOM 1636 N N . SER A 1 192 ? 1.258 -1.101 18.635 1.00 94.25 192 SER A N 1
ATOM 1637 C CA . SER A 1 192 ? -0.068 -1.171 19.272 1.00 94.25 192 SER A CA 1
ATOM 1638 C C . SER A 1 192 ? -0.897 0.108 19.107 1.00 94.25 192 SER A C 1
ATOM 1640 O O . SER A 1 192 ? -2.090 0.091 19.369 1.00 94.25 192 SER A O 1
ATOM 1642 N N . SER A 1 193 ? -0.278 1.214 18.684 1.00 95.62 193 SER A N 1
ATOM 1643 C CA . SER A 1 193 ? -0.952 2.475 18.367 1.00 95.62 193 SER A CA 1
ATOM 1644 C C . SER A 1 193 ? -1.236 2.646 16.875 1.00 95.62 193 SER A C 1
ATOM 1646 O O . SER A 1 193 ? -1.636 3.727 16.467 1.00 95.62 193 SER A O 1
ATOM 1648 N N . GLY A 1 194 ? -0.987 1.629 16.043 1.00 96.19 194 GLY A N 1
ATOM 1649 C CA . GLY A 1 194 ? -1.224 1.697 14.600 1.00 96.19 194 GLY A CA 1
ATOM 1650 C C . GLY A 1 194 ? -0.149 2.425 13.789 1.00 96.19 194 GLY A C 1
ATOM 1651 O O . GLY A 1 194 ? -0.299 2.553 12.579 1.00 96.19 194 GLY A O 1
ATOM 1652 N N . ILE A 1 195 ? 0.947 2.867 14.406 1.00 97.94 195 ILE A N 1
ATOM 1653 C CA . ILE A 1 195 ? 2.050 3.553 13.718 1.00 97.94 195 ILE A CA 1
ATOM 1654 C C . ILE A 1 195 ? 3.000 2.518 13.099 1.00 97.94 195 ILE A C 1
ATOM 1656 O O . ILE A 1 195 ? 3.357 1.524 13.738 1.00 97.94 195 ILE A O 1
ATOM 1660 N N . PHE A 1 196 ? 3.449 2.766 11.868 1.00 98.25 196 PHE A N 1
ATOM 1661 C CA . PHE A 1 196 ? 4.462 1.955 11.185 1.00 98.25 196 PHE A CA 1
ATOM 1662 C C . PHE A 1 196 ? 5.875 2.426 11.556 1.00 98.25 196 PHE A C 1
ATOM 1664 O O . PHE A 1 196 ? 6.391 3.389 10.987 1.00 98.25 196 PHE A O 1
ATOM 1671 N N . ASN A 1 197 ? 6.537 1.759 12.496 1.00 97.88 197 ASN A N 1
ATOM 1672 C CA . ASN A 1 197 ? 7.891 2.134 12.919 1.00 97.88 197 ASN A CA 1
ATOM 1673 C C . ASN A 1 197 ? 8.942 1.409 12.083 1.00 97.88 197 ASN A C 1
ATOM 1675 O O . ASN A 1 197 ? 8.906 0.185 11.999 1.00 97.88 197 ASN A O 1
ATOM 1679 N N . GLN A 1 198 ? 9.878 2.143 11.482 1.00 97.06 198 GLN A N 1
ATOM 1680 C CA . GLN A 1 198 ? 10.993 1.524 10.768 1.00 97.06 198 GLN A CA 1
ATOM 1681 C C . GLN A 1 198 ? 11.913 0.818 11.769 1.00 97.06 198 GLN A C 1
ATOM 1683 O O . GLN A 1 198 ? 12.304 1.405 12.780 1.00 97.06 198 GLN A O 1
ATOM 1688 N N . ILE A 1 199 ? 12.255 -0.435 11.487 1.00 96.25 199 ILE A N 1
ATOM 1689 C CA . ILE A 1 199 ? 13.257 -1.185 12.240 1.00 96.25 199 ILE A CA 1
ATOM 1690 C C . ILE A 1 199 ? 14.598 -0.909 11.561 1.00 96.25 199 ILE A C 1
ATOM 1692 O O . ILE A 1 199 ? 14.757 -1.201 10.376 1.00 96.25 199 ILE A O 1
ATOM 1696 N N . LYS A 1 200 ? 15.534 -0.311 12.300 1.00 88.94 200 LYS A N 1
ATOM 1697 C CA . LYS A 1 200 ? 16.930 -0.208 11.871 1.00 88.94 200 LYS A CA 1
ATOM 1698 C C . LYS A 1 200 ? 17.642 -1.491 12.284 1.00 88.94 200 LYS A C 1
ATOM 1700 O O . LYS A 1 200 ? 17.430 -1.949 13.407 1.00 88.94 200 LYS A O 1
ATOM 1705 N N . ASP A 1 201 ? 18.407 -2.054 11.358 1.00 63.59 201 ASP A N 1
ATOM 1706 C CA . ASP A 1 201 ? 19.365 -3.118 11.661 1.00 63.59 201 ASP A CA 1
ATOM 1707 C C . ASP A 1 201 ? 20.581 -2.539 12.411 1.00 63.59 201 ASP A C 1
ATOM 1709 O O . ASP A 1 201 ? 20.901 -1.343 12.191 1.00 63.59 201 ASP A O 1
#